Protein AF-A0A0B6YN75-F1 (afdb_monomer_lite)

pLDDT: mean 81.7, std 22.1, range [31.3, 98.56]

Foldseek 3Di:
DDDPQDDFDPVDLQVDALFFTPSDDDVLSVVLLVLVQLLCQLVQHHRHNPPPDNHDDNLVSLVVNLVCLQPCLVSCVVDVSSLSCCVNGVLVSLVVLQDQPPPPPPPDPDDPDDDDRRARDPSSLLSSLSSLLSCLPRPCVSCVPSNLVSLVVLLVQLDPPHDPVSNVSSVVSLVSQVVDPVSLVVLCVSAVPDPPGDNSSVSSVVSVVVSVCVVPVPDPDDPPDPPDDDDDDDDDDDDDDDDDDDDDDDDDDDD

Radius of gyration: 31.61 Å; chains: 1; bounding box: 96×57×93 Å

Organism: NCBI:txid1028688

Secondary structure (DSSP, 8-state):
-----PPP-HHHHHH--SSPPTTS-HHHHHHHHHHHHHHHHHTTPPPSSSTT-----HHHHHHHHHHHHHH-HHHHHH-HHHHHHIIIIIHHHHHHHHSTTS----SPPPPSS--------HHHHHHHHHHHHHHHHHHTTT-HHHHHHHHHHHHHTTSTTS-HHHHHHHHHHHHHHHT-HHHHHHHIIIIITSTTS--HHHHHHHHHHHHHHHHHT--TTS--PPP-PPPPP----------------------

InterPro domains:
  IPR032691 Mon2/Sec7/BIG1-like, HUS domain [PF12783] (28-200)

Structure (mmCIF, N/CA/C/O backbone):
data_AF-A0A0B6YN75-F1
#
_entry.id   AF-A0A0B6YN75-F1
#
loop_
_atom_site.group_PDB
_atom_site.id
_atom_site.type_symbol
_atom_site.label_atom_id
_atom_site.label_alt_id
_atom_site.label_comp_id
_atom_site.label_asym_id
_atom_site.label_entity_id
_atom_site.label_seq_id
_atom_site.pdbx_PDB_ins_code
_atom_site.Cartn_x
_atom_site.Cartn_y
_atom_site.Cartn_z
_atom_site.occupancy
_atom_site.B_iso_or_equiv
_atom_site.auth_seq_id
_atom_site.auth_comp_id
_atom_site.auth_asym_id
_atom_site.auth_atom_id
_atom_site.pdbx_PDB_model_num
ATOM 1 N N . THR A 1 1 ? -30.506 13.004 10.837 1.00 37.31 1 THR A N 1
ATOM 2 C CA . THR A 1 1 ? -30.219 13.679 12.120 1.00 37.31 1 THR A CA 1
ATOM 3 C C . THR A 1 1 ? -28.756 14.072 12.131 1.00 37.31 1 THR A C 1
ATOM 5 O O . THR A 1 1 ? -27.883 13.213 12.215 1.00 37.31 1 THR A O 1
ATOM 8 N N . THR A 1 2 ? -28.481 15.348 11.880 1.00 48.09 2 THR A N 1
ATOM 9 C CA . THR A 1 2 ? -27.136 15.942 11.854 1.00 48.09 2 THR A CA 1
ATOM 10 C C . THR A 1 2 ? -26.794 16.431 13.255 1.00 48.09 2 THR A C 1
ATOM 12 O O . THR A 1 2 ? -26.993 17.597 13.578 1.00 48.09 2 THR A O 1
ATOM 15 N N . GLU A 1 3 ? -26.350 15.508 14.103 1.00 52.16 3 GLU A N 1
ATOM 16 C CA . GLU A 1 3 ? -25.651 15.863 15.339 1.00 52.16 3 GLU A CA 1
ATOM 17 C C . GLU A 1 3 ? -24.279 16.469 14.999 1.00 52.16 3 GLU A C 1
ATOM 19 O O . GLU A 1 3 ? -23.682 16.082 13.984 1.00 52.16 3 GLU A O 1
ATOM 24 N N . PRO A 1 4 ? -23.787 17.431 15.796 1.00 48.59 4 PRO A N 1
ATOM 25 C CA . PRO A 1 4 ? -22.504 18.076 15.552 1.00 48.59 4 PRO A CA 1
ATOM 26 C C . PRO A 1 4 ? -21.374 17.039 15.620 1.00 48.59 4 PRO A C 1
ATOM 28 O O . PRO A 1 4 ? -21.241 16.324 16.608 1.00 48.59 4 PRO A O 1
ATOM 31 N N . LYS A 1 5 ? -20.567 16.937 14.553 1.00 58.50 5 LYS A N 1
ATOM 32 C CA . LYS A 1 5 ? -19.333 16.139 14.568 1.00 58.50 5 LYS A CA 1
ATOM 33 C C . LYS A 1 5 ? -18.369 16.787 15.560 1.00 58.50 5 LYS A C 1
ATOM 35 O O . LYS A 1 5 ? -17.928 17.911 15.316 1.00 58.50 5 LYS A O 1
ATOM 40 N N . GLU A 1 6 ? -18.058 16.098 16.654 1.00 68.81 6 GLU A N 1
ATOM 41 C CA . GLU A 1 6 ? -16.967 16.506 17.539 1.00 68.81 6 GLU A CA 1
ATOM 42 C C . GLU A 1 6 ? -15.655 16.599 16.740 1.00 68.81 6 GLU A C 1
ATOM 44 O O . GLU A 1 6 ? -15.427 15.798 15.824 1.00 68.81 6 GLU A O 1
ATOM 49 N N . PRO A 1 7 ? -14.800 17.595 17.031 1.00 73.44 7 PRO A N 1
ATOM 50 C CA . PRO A 1 7 ? -13.518 17.730 16.359 1.00 73.44 7 PRO A CA 1
ATOM 51 C C . PRO A 1 7 ? -12.613 16.534 16.681 1.00 73.44 7 PRO A C 1
ATOM 53 O O . PRO A 1 7 ? -12.533 16.087 17.821 1.00 73.44 7 PRO A O 1
ATOM 56 N N . VAL A 1 8 ? -11.900 16.040 15.669 1.00 79.69 8 VAL A N 1
ATOM 57 C CA . VAL A 1 8 ? -10.988 14.897 15.806 1.00 79.69 8 VAL A CA 1
ATOM 58 C C . VAL A 1 8 ? -9.822 15.251 16.729 1.00 79.69 8 VAL A C 1
ATOM 60 O O . VAL A 1 8 ? -9.046 16.163 16.430 1.00 79.69 8 VAL A O 1
ATOM 63 N N . ASN A 1 9 ? -9.649 14.491 17.809 1.00 84.19 9 ASN A N 1
ATOM 64 C CA . ASN A 1 9 ? -8.511 14.634 18.711 1.00 84.19 9 ASN A CA 1
ATOM 65 C C . ASN A 1 9 ? -7.307 13.810 18.223 1.00 84.19 9 ASN A C 1
ATOM 67 O O . ASN A 1 9 ? -7.227 12.603 18.428 1.00 84.19 9 ASN A O 1
ATOM 71 N N . ILE A 1 10 ? -6.337 14.469 17.588 1.00 83.12 10 ILE A N 1
ATOM 72 C CA . ILE A 1 10 ? -5.159 13.809 16.999 1.00 83.12 10 ILE A CA 1
ATOM 73 C C . ILE A 1 10 ? -4.265 13.144 18.063 1.00 83.12 10 ILE A C 1
ATOM 75 O O . ILE A 1 10 ? -3.642 12.118 17.783 1.00 83.12 10 ILE A O 1
ATOM 79 N N . GLU A 1 11 ? -4.181 13.701 19.274 1.00 78.69 11 GLU A N 1
ATOM 80 C CA . GLU A 1 11 ? -3.348 13.136 20.346 1.00 78.69 11 GLU A CA 1
ATOM 81 C C . GLU A 1 11 ? -3.905 11.799 20.844 1.00 78.69 11 GLU A C 1
ATOM 83 O O . GLU A 1 11 ? -3.145 10.851 21.055 1.00 78.69 11 GLU A O 1
ATOM 88 N N . GLU A 1 12 ? -5.232 11.694 20.930 1.00 81.81 12 GLU A N 1
ATOM 89 C CA . GLU A 1 12 ? -5.932 10.454 21.271 1.00 81.81 12 GLU A CA 1
ATOM 90 C C . GLU A 1 12 ? -5.653 9.345 20.241 1.00 81.81 12 GLU A C 1
ATOM 92 O O . GLU A 1 12 ? -5.325 8.211 20.604 1.00 81.81 12 GLU A O 1
ATOM 97 N N . LEU A 1 13 ? -5.687 9.676 18.943 1.00 84.31 13 LEU A N 1
ATOM 98 C CA . LEU A 1 13 ? -5.451 8.703 17.868 1.00 84.31 13 LEU A CA 1
ATOM 99 C C . LEU A 1 13 ? -4.007 8.161 17.847 1.00 84.31 13 LEU A C 1
ATOM 101 O O . LEU A 1 13 ? -3.775 7.002 17.467 1.00 84.31 13 LEU A O 1
ATOM 105 N N . LYS A 1 14 ? -3.025 8.978 18.258 1.00 80.62 14 LYS A N 1
ATOM 106 C CA . LYS A 1 14 ? -1.600 8.597 18.277 1.00 80.62 14 LYS A CA 1
ATOM 107 C C . LYS A 1 14 ? -1.301 7.492 19.282 1.00 80.62 14 LYS A C 1
ATOM 109 O O . LYS A 1 14 ? -0.606 6.539 18.936 1.00 80.62 14 LYS A O 1
ATOM 114 N N . ALA A 1 15 ? -1.826 7.594 20.502 1.00 78.69 15 ALA A N 1
ATOM 115 C CA . ALA A 1 15 ? -1.544 6.622 21.559 1.00 78.69 15 ALA A CA 1
ATOM 116 C C . ALA A 1 15 ? -2.149 5.240 21.253 1.00 78.69 15 ALA A C 1
ATOM 118 O O . ALA A 1 15 ? -1.540 4.208 21.538 1.00 78.69 15 ALA A O 1
ATOM 119 N N . GLY A 1 16 ? -3.311 5.214 20.591 1.00 82.12 16 GLY A N 1
ATOM 120 C CA . GLY A 1 16 ? -4.136 4.012 20.490 1.00 82.12 16 GLY A CA 1
ATOM 121 C C . GLY A 1 16 ? -4.819 3.704 21.821 1.00 82.12 16 GLY A C 1
ATOM 122 O O . GLY A 1 16 ? -4.284 3.970 22.895 1.00 82.12 16 GLY A O 1
ATOM 123 N N . SER A 1 17 ? -6.032 3.166 21.753 1.00 87.88 17 SER A N 1
ATOM 124 C CA . SER A 1 17 ? -6.837 2.884 22.943 1.00 87.88 17 SER A CA 1
ATOM 125 C C . SER A 1 17 ? -7.702 1.641 22.749 1.00 87.88 17 SER A C 1
ATOM 127 O O . SER A 1 17 ? -7.913 1.181 21.625 1.00 87.88 17 SER A O 1
ATOM 129 N N . LYS A 1 18 ? -8.209 1.108 23.869 1.00 90.25 18 LYS A N 1
ATOM 130 C CA . LYS A 1 18 ? -9.296 0.115 23.895 1.00 90.25 18 LYS A CA 1
ATOM 131 C C . LYS A 1 18 ? -10.670 0.744 23.650 1.00 90.25 18 LYS A C 1
ATOM 133 O O . LYS A 1 18 ? -11.628 0.021 23.395 1.00 90.25 18 LYS A O 1
ATOM 138 N N . THR A 1 19 ? -10.773 2.063 23.789 1.00 89.88 19 THR A N 1
ATOM 139 C CA . THR A 1 19 ? -11.995 2.838 23.569 1.00 89.88 19 THR A CA 1
ATOM 140 C C . THR A 1 19 ? -11.932 3.528 22.2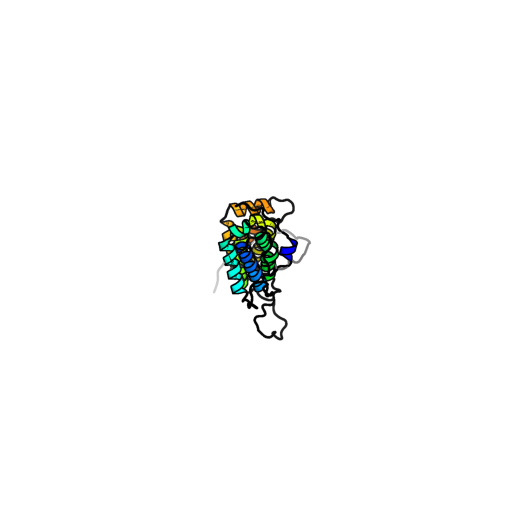12 1.00 89.88 19 THR A C 1
ATOM 142 O O . THR A 1 19 ? -10.853 3.978 21.818 1.00 89.88 19 THR A O 1
ATOM 145 N N . PRO A 1 20 ? -13.056 3.613 21.484 1.00 90.12 20 PRO A N 1
ATOM 146 C CA . PRO A 1 20 ? -13.069 4.318 20.217 1.00 90.12 20 PRO A CA 1
ATOM 147 C C . PRO A 1 20 ? -12.957 5.834 20.458 1.00 90.12 20 PRO A C 1
ATOM 149 O O . PRO A 1 20 ? -13.406 6.304 21.507 1.00 90.12 20 PRO A O 1
ATOM 152 N N . PRO A 1 21 ? -12.411 6.594 19.491 1.00 88.81 21 PRO A N 1
ATOM 153 C CA . PRO A 1 21 ? -12.432 8.055 19.517 1.00 88.81 21 PRO A CA 1
ATOM 154 C C . PRO A 1 21 ? -13.850 8.589 19.727 1.00 88.81 21 PRO A C 1
ATOM 156 O O . PRO A 1 21 ? -14.783 8.105 19.079 1.00 88.81 21 PRO A O 1
ATOM 159 N N . THR A 1 22 ? -14.021 9.602 20.580 1.00 86.94 22 THR A N 1
ATOM 160 C CA . THR A 1 22 ? -15.359 10.149 20.899 1.00 86.94 22 THR A CA 1
ATOM 161 C C . THR A 1 22 ? -16.050 10.773 19.686 1.00 86.94 22 THR A C 1
ATOM 163 O O . THR A 1 22 ? -17.277 10.768 19.593 1.00 86.94 22 THR A O 1
ATOM 166 N N . SER A 1 23 ? -15.265 11.217 18.699 1.00 88.56 23 SER A N 1
ATOM 167 C CA . SER A 1 23 ? -15.748 11.741 17.419 1.00 88.56 23 SER A CA 1
ATOM 168 C C . SER A 1 23 ? -16.426 10.690 16.529 1.00 88.56 23 SER A C 1
ATOM 170 O O . SER A 1 23 ? -17.145 11.046 15.587 1.00 88.56 23 SER A O 1
ATOM 172 N N . LEU A 1 24 ? -16.244 9.396 16.820 1.00 90.06 24 LEU A N 1
ATOM 173 C CA . LEU A 1 24 ? -16.854 8.296 16.081 1.00 90.06 24 LEU A CA 1
ATOM 174 C C . LEU A 1 24 ? -18.124 7.779 16.764 1.00 90.06 24 LEU A C 1
ATOM 176 O O . LEU A 1 24 ? -18.187 7.536 17.964 1.00 90.06 24 LEU A O 1
ATOM 180 N N . ARG A 1 25 ? -19.145 7.508 15.945 1.00 88.88 25 ARG A N 1
ATOM 181 C CA . ARG A 1 25 ? -20.341 6.769 16.376 1.00 88.88 25 ARG A CA 1
ATOM 182 C C . ARG A 1 25 ? -20.005 5.303 16.613 1.00 88.88 25 ARG A C 1
ATOM 184 O O . ARG A 1 25 ? -19.080 4.789 15.996 1.00 88.88 25 ARG A O 1
ATOM 191 N N . SER A 1 26 ? -20.838 4.606 17.381 1.00 89.50 26 SER A N 1
ATOM 192 C CA . SER A 1 26 ? -20.638 3.219 17.829 1.00 89.50 26 SER A CA 1
ATOM 193 C C . SER A 1 26 ? -20.101 2.283 16.738 1.00 89.50 26 SER A C 1
ATOM 195 O O . SER A 1 26 ? -18.993 1.779 16.861 1.00 89.50 26 SER A O 1
ATOM 197 N N . CYS A 1 27 ? -20.813 2.138 15.612 1.00 92.25 27 CYS A N 1
ATOM 198 C CA . CYS A 1 27 ? -20.394 1.223 14.541 1.00 92.25 27 CYS A CA 1
ATOM 199 C C . CYS A 1 27 ? -19.076 1.636 13.863 1.00 92.25 27 CYS A C 1
ATOM 201 O O . CYS A 1 27 ? -18.289 0.783 13.462 1.00 92.25 27 CYS A O 1
ATOM 203 N N . ALA A 1 28 ? -18.830 2.941 13.716 1.00 91.94 28 ALA A N 1
ATOM 204 C CA . ALA A 1 28 ? -17.577 3.441 13.151 1.00 91.94 28 ALA A CA 1
ATOM 205 C C . ALA A 1 28 ? -16.420 3.294 14.152 1.00 91.94 28 ALA A C 1
ATOM 207 O O . ALA A 1 28 ? -15.293 3.015 13.750 1.00 91.94 28 ALA A O 1
ATOM 208 N N . GLY A 1 29 ? -16.713 3.424 15.447 1.00 94.06 29 GLY A N 1
ATOM 209 C CA . GLY A 1 29 ? -15.792 3.153 16.542 1.00 94.06 29 GLY A CA 1
ATOM 210 C C . GLY A 1 29 ? -15.351 1.692 16.568 1.00 94.06 29 GLY A C 1
ATOM 211 O O . GLY A 1 29 ? -14.153 1.427 16.623 1.00 94.06 29 GLY A O 1
ATOM 212 N N . ASP A 1 30 ? -16.287 0.751 16.428 1.00 94.81 30 ASP A N 1
ATOM 213 C CA . ASP A 1 30 ? -15.973 -0.682 16.348 1.00 94.81 30 ASP A CA 1
ATOM 214 C C . ASP A 1 30 ? -15.085 -0.994 15.133 1.00 94.81 30 ASP A C 1
ATOM 216 O O . ASP A 1 30 ? -14.078 -1.695 15.250 1.00 94.81 30 ASP A O 1
ATOM 220 N N . ALA A 1 31 ? -15.409 -0.424 13.965 1.00 95.50 31 ALA A N 1
ATOM 221 C CA . ALA A 1 31 ? -14.602 -0.581 12.756 1.00 95.50 31 ALA A CA 1
ATOM 222 C C . ALA A 1 31 ? -13.183 -0.006 12.923 1.00 95.50 31 ALA A C 1
ATOM 224 O O . ALA A 1 31 ? -12.207 -0.631 12.496 1.00 95.50 31 ALA A O 1
ATOM 225 N N . TYR A 1 32 ? -13.059 1.157 13.572 1.00 96.25 32 TYR A N 1
ATOM 226 C CA . TYR A 1 32 ? -11.774 1.780 13.886 1.00 96.25 32 TYR A CA 1
ATOM 227 C C . TYR A 1 32 ? -10.935 0.889 14.810 1.00 96.25 32 TYR A C 1
ATOM 229 O O . TYR A 1 32 ? -9.777 0.611 14.502 1.00 96.25 32 TYR A O 1
ATOM 237 N N . LEU A 1 33 ? -11.514 0.398 15.908 1.00 96.38 33 LEU A N 1
ATOM 238 C CA . LEU A 1 33 ? -10.812 -0.452 16.874 1.00 96.38 33 LEU A CA 1
ATOM 239 C C . LEU A 1 33 ? -10.374 -1.784 16.263 1.00 96.38 33 LEU A C 1
ATOM 241 O O . LEU A 1 33 ? -9.235 -2.209 16.466 1.00 96.38 33 LEU A O 1
ATOM 245 N N . LEU A 1 34 ? -11.238 -2.406 15.456 1.00 96.62 34 LEU A N 1
ATOM 246 C CA . LEU A 1 34 ? -10.894 -3.622 14.727 1.00 96.62 34 LEU A CA 1
ATOM 247 C C . LEU A 1 34 ? -9.699 -3.389 13.796 1.00 96.62 34 LEU A C 1
ATOM 249 O O . LEU A 1 34 ? -8.730 -4.147 13.829 1.00 96.62 34 LEU A O 1
ATOM 253 N N . PHE A 1 35 ? -9.748 -2.345 12.966 1.00 97.62 35 PHE A N 1
ATOM 254 C CA . PHE A 1 35 ? -8.681 -2.083 12.001 1.00 97.62 35 PHE A CA 1
ATOM 255 C C . PHE A 1 35 ? -7.369 -1.650 12.679 1.00 97.62 35 PHE A C 1
ATOM 257 O O . PHE A 1 35 ? -6.289 -2.058 12.238 1.00 97.62 35 PHE A O 1
ATOM 264 N N . GLN A 1 36 ? -7.453 -0.911 13.791 1.00 96.56 36 GLN A N 1
ATOM 265 C CA . GLN A 1 36 ? -6.307 -0.584 14.643 1.00 96.56 36 GLN A CA 1
ATOM 266 C C . GLN A 1 36 ? -5.598 -1.857 15.104 1.00 96.56 36 GLN A C 1
ATOM 268 O O . GLN A 1 36 ? -4.386 -1.990 14.928 1.00 96.56 36 GLN A O 1
ATOM 273 N N . ASP A 1 37 ? -6.346 -2.807 15.655 1.00 96.62 37 ASP A N 1
ATOM 274 C CA . ASP A 1 37 ? -5.776 -4.036 16.194 1.00 96.62 37 ASP A CA 1
ATOM 275 C C . ASP A 1 37 ? -5.255 -4.977 15.108 1.00 96.62 37 ASP A C 1
ATOM 277 O O . ASP A 1 37 ? -4.239 -5.638 15.319 1.00 96.62 37 ASP A O 1
ATOM 281 N N . LEU A 1 38 ? -5.866 -4.992 13.917 1.00 97.19 38 LEU A N 1
ATOM 282 C CA . LEU A 1 38 ? -5.285 -5.685 12.763 1.00 97.19 38 LEU A CA 1
ATOM 283 C C . LEU A 1 38 ? -3.893 -5.132 12.426 1.00 97.19 38 LEU A C 1
ATOM 285 O O . LEU A 1 38 ? -2.966 -5.912 12.191 1.00 97.19 38 LEU A O 1
ATOM 289 N N . CYS A 1 39 ? -3.719 -3.807 12.456 1.00 96.38 39 CYS A N 1
ATOM 290 C CA . CYS A 1 39 ? -2.412 -3.185 12.243 1.00 96.38 39 CYS A CA 1
ATOM 291 C C . CYS A 1 39 ? -1.412 -3.559 13.351 1.00 96.38 39 CYS A C 1
ATOM 293 O O . CYS A 1 39 ? -0.267 -3.891 13.034 1.00 96.38 39 CYS A O 1
ATOM 295 N N . GLN A 1 40 ? -1.840 -3.563 14.621 1.00 94.88 40 GLN A N 1
ATOM 296 C CA . GLN A 1 40 ? -0.999 -3.969 15.759 1.00 94.88 40 GLN A CA 1
ATOM 297 C C . GLN A 1 40 ? -0.520 -5.413 15.607 1.00 94.88 40 GLN A C 1
ATOM 299 O O . GLN A 1 40 ? 0.680 -5.684 15.612 1.00 94.88 40 GLN A O 1
ATOM 304 N N . LEU A 1 41 ? -1.449 -6.331 15.360 1.00 94.94 41 LEU A N 1
ATOM 305 C CA . LEU A 1 41 ? -1.160 -7.754 15.228 1.00 94.94 41 LEU A CA 1
ATOM 306 C C . LEU A 1 41 ? -0.225 -8.052 14.044 1.00 94.94 41 LEU A C 1
ATOM 308 O O . LEU A 1 41 ? 0.696 -8.859 14.170 1.00 94.94 41 LEU A O 1
ATOM 312 N N . VAL A 1 42 ? -0.390 -7.374 12.900 1.00 94.88 42 VAL A N 1
ATOM 313 C CA . VAL A 1 42 ? 0.547 -7.486 11.760 1.00 94.88 42 VAL A CA 1
ATOM 314 C C . VAL A 1 42 ? 1.949 -6.982 12.131 1.00 94.88 42 VAL A C 1
ATOM 316 O O . VAL A 1 42 ? 2.960 -7.549 11.679 1.00 94.88 42 VAL A O 1
ATOM 319 N N . ASN A 1 43 ? 2.016 -5.947 12.973 1.00 92.25 43 ASN A N 1
ATOM 320 C CA . ASN A 1 43 ? 3.261 -5.412 13.515 1.00 92.25 43 ASN A CA 1
ATOM 321 C C . ASN A 1 43 ? 3.871 -6.274 14.639 1.00 92.25 43 ASN A C 1
ATOM 323 O O . ASN A 1 43 ? 4.983 -5.981 15.074 1.00 92.25 43 ASN A O 1
ATOM 327 N N . ALA A 1 44 ? 3.198 -7.361 15.037 1.00 91.38 44 ALA A N 1
ATOM 328 C CA . ALA A 1 44 ? 3.519 -8.186 16.205 1.00 91.38 44 ALA A CA 1
ATOM 329 C C . ALA A 1 44 ? 3.444 -7.425 17.545 1.00 91.38 44 ALA A C 1
ATOM 331 O O . ALA A 1 44 ? 4.130 -7.784 18.501 1.00 91.38 44 ALA A O 1
ATOM 332 N N . ASP A 1 45 ? 2.599 -6.396 17.603 1.00 91.9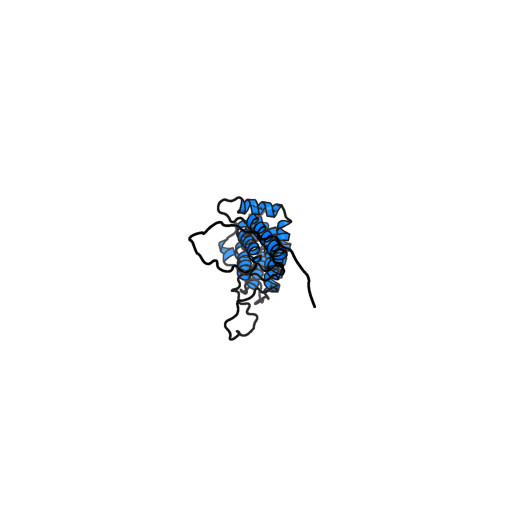4 45 ASP A N 1
ATOM 333 C CA . ASP A 1 45 ? 2.221 -5.701 18.829 1.00 91.94 45 ASP A CA 1
ATOM 334 C C . ASP A 1 45 ? 0.901 -6.264 19.371 1.00 91.94 45 ASP A C 1
ATOM 336 O O . ASP A 1 45 ? 0.099 -6.846 18.634 1.00 91.94 45 ASP A O 1
ATOM 340 N N . GLN A 1 46 ? 0.658 -6.065 20.667 1.00 93.00 46 GLN A N 1
ATOM 341 C CA . GLN A 1 46 ? -0.573 -6.537 21.293 1.00 93.00 46 GLN A CA 1
ATOM 342 C C . GLN A 1 46 ? -1.790 -5.707 20.853 1.00 93.00 46 GLN A C 1
ATOM 344 O O . GLN A 1 46 ? -1.699 -4.473 20.800 1.00 93.00 46 GLN A O 1
ATOM 349 N N . PRO A 1 47 ? -2.936 -6.356 20.575 1.00 95.25 47 PRO A N 1
ATOM 350 C CA . PRO A 1 47 ? -4.177 -5.657 20.289 1.00 95.25 47 PRO A CA 1
ATOM 351 C C . PRO A 1 47 ? -4.732 -5.007 21.560 1.00 95.25 47 PRO A C 1
ATOM 353 O O . PRO A 1 47 ? -4.556 -5.498 22.680 1.00 95.25 47 PRO A O 1
ATOM 356 N N . PHE A 1 48 ? -5.434 -3.895 21.389 1.00 93.25 48 PHE A N 1
ATOM 357 C CA . PHE A 1 48 ? -6.070 -3.187 22.491 1.00 93.25 48 PHE A CA 1
ATOM 358 C C . PHE A 1 48 ? -7.463 -3.763 22.789 1.00 93.25 48 PHE A C 1
ATOM 360 O O . PHE A 1 48 ? -7.795 -4.035 23.947 1.00 93.25 48 PHE A O 1
ATOM 367 N N . TRP A 1 49 ? -8.269 -3.969 21.754 1.00 95.38 49 TRP A N 1
ATOM 368 C CA . TRP A 1 49 ? -9.695 -4.277 21.815 1.00 95.38 49 TRP A CA 1
ATOM 369 C C . TRP A 1 49 ? -10.014 -5.768 21.599 1.00 95.38 49 TRP A C 1
ATOM 371 O O . TRP A 1 49 ? -10.840 -6.326 22.329 1.00 95.38 49 TRP A O 1
ATOM 381 N N . LEU A 1 50 ? -9.326 -6.447 20.673 1.00 94.25 50 LEU A N 1
ATOM 382 C CA . LEU A 1 50 ? -9.499 -7.877 20.378 1.00 94.25 50 LEU A CA 1
ATOM 383 C C . LEU A 1 50 ? -9.014 -8.759 21.539 1.00 94.25 50 LEU A C 1
ATOM 385 O O . LEU A 1 50 ? -7.874 -9.221 21.593 1.00 94.25 50 LEU A O 1
ATOM 389 N N . THR A 1 51 ? -9.913 -9.012 22.484 1.00 92.44 51 THR A N 1
ATOM 390 C CA . THR A 1 51 ? -9.618 -9.773 23.701 1.00 92.44 51 THR A CA 1
ATOM 391 C C . THR A 1 51 ? -9.362 -11.250 23.382 1.00 92.44 51 THR A C 1
ATOM 393 O O . THR A 1 51 ? -10.124 -11.878 22.655 1.00 92.44 51 THR A O 1
ATOM 396 N N . GLY A 1 52 ? -8.291 -11.816 23.946 1.00 89.56 52 GLY A N 1
ATOM 397 C CA . GLY A 1 52 ? -7.912 -13.224 23.761 1.00 89.56 52 GLY A CA 1
ATOM 398 C C . GLY A 1 52 ? -7.047 -13.499 22.526 1.00 89.56 52 GLY A C 1
ATOM 399 O O . GLY A 1 52 ? -6.466 -14.576 22.429 1.00 89.56 52 GLY A O 1
ATOM 400 N N . MET A 1 53 ? -6.900 -12.525 21.625 1.00 89.81 53 MET A N 1
ATOM 401 C CA . MET A 1 53 ? -5.948 -12.600 20.518 1.00 89.81 53 MET A CA 1
ATOM 402 C C . MET A 1 53 ? -4.578 -12.122 20.993 1.00 89.81 53 MET A C 1
ATOM 404 O O . MET A 1 53 ? -4.442 -10.996 21.460 1.00 89.81 53 MET A O 1
ATOM 408 N N . THR A 1 54 ? -3.561 -12.972 20.867 1.00 85.06 54 THR A N 1
ATOM 409 C CA . THR A 1 54 ? -2.184 -12.636 21.270 1.00 85.06 54 THR A CA 1
ATOM 410 C C . THR A 1 54 ? -1.232 -12.546 20.090 1.00 85.06 54 THR A C 1
ATOM 412 O O . THR A 1 54 ? -0.258 -11.806 20.141 1.00 85.06 54 THR A O 1
ATOM 415 N N . GLU A 1 55 ? -1.489 -13.306 19.026 1.00 88.19 55 GLU A N 1
ATOM 416 C CA . GLU A 1 55 ? -0.628 -13.355 17.850 1.00 88.19 55 GLU A CA 1
ATOM 417 C C . GLU A 1 55 ? -1.456 -13.594 16.587 1.00 88.19 55 GLU A C 1
ATOM 419 O O . GLU A 1 55 ? -2.516 -14.223 16.613 1.00 88.19 55 GLU A O 1
ATOM 424 N N . MET A 1 56 ? -0.946 -13.111 15.456 1.00 91.94 56 MET A N 1
ATOM 425 C CA . MET A 1 56 ? -1.503 -13.385 14.137 1.00 91.94 56 MET A CA 1
ATOM 426 C C . MET A 1 56 ? -0.371 -13.621 13.144 1.00 91.94 56 MET A C 1
ATOM 428 O O . MET A 1 56 ? 0.627 -12.897 13.119 1.00 91.94 56 MET A O 1
ATOM 432 N N . THR A 1 57 ? -0.527 -14.615 12.269 1.00 91.56 57 THR A N 1
ATOM 433 C CA . THR A 1 57 ? 0.437 -14.817 11.187 1.00 91.56 57 THR A CA 1
ATOM 434 C C . THR A 1 57 ? 0.421 -13.606 10.260 1.00 91.56 57 THR A C 1
ATOM 436 O O . THR A 1 57 ? -0.619 -13.241 9.713 1.00 91.56 57 THR A O 1
ATOM 439 N N . ARG A 1 58 ? 1.591 -13.002 10.031 1.00 92.12 58 ARG A N 1
ATOM 440 C CA . ARG A 1 58 ? 1.710 -11.769 9.239 1.00 92.12 58 ARG A CA 1
ATOM 441 C C . ARG A 1 58 ? 1.106 -11.879 7.838 1.00 92.12 58 ARG A C 1
ATOM 443 O O . ARG A 1 58 ? 0.507 -10.927 7.362 1.00 92.12 58 ARG A O 1
ATOM 450 N N . THR A 1 59 ? 1.238 -13.030 7.180 1.00 92.88 59 THR A N 1
ATOM 451 C CA . THR A 1 59 ? 0.629 -13.271 5.862 1.00 92.88 59 THR A CA 1
ATOM 452 C C . THR A 1 59 ? -0.891 -13.149 5.905 1.00 92.88 59 THR A C 1
ATOM 454 O O . THR A 1 59 ? -1.457 -12.474 5.055 1.00 92.88 59 THR A O 1
ATOM 457 N N . PHE A 1 60 ? -1.539 -13.749 6.904 1.00 96.06 60 PHE A N 1
ATOM 458 C CA . PHE A 1 60 ? -2.985 -13.658 7.082 1.00 96.06 60 PHE A CA 1
ATOM 459 C C . PHE A 1 60 ? -3.415 -12.232 7.433 1.00 96.06 60 PHE A C 1
ATOM 461 O O . PHE A 1 60 ? -4.303 -11.684 6.789 1.00 96.06 60 PHE A O 1
ATOM 468 N N . GLY A 1 61 ? -2.724 -11.591 8.378 1.00 97.00 61 GLY A N 1
ATOM 469 C CA . GLY A 1 61 ? -3.038 -10.216 8.756 1.00 97.00 61 GLY A CA 1
ATOM 470 C C . GLY A 1 61 ? -2.901 -9.218 7.603 1.00 97.00 61 GLY A C 1
ATOM 471 O O . GLY A 1 61 ? -3.743 -8.339 7.460 1.00 97.00 61 GLY A O 1
ATOM 472 N N . LEU A 1 62 ? -1.901 -9.383 6.730 1.00 97.81 62 LEU A N 1
ATOM 473 C CA . LEU A 1 62 ? -1.762 -8.552 5.532 1.00 97.81 62 LEU A CA 1
ATOM 474 C C . LEU A 1 62 ? -2.897 -8.778 4.518 1.00 97.81 62 LEU A C 1
ATOM 476 O O . LEU A 1 62 ? -3.349 -7.805 3.925 1.00 97.81 62 LEU A O 1
ATOM 480 N N . GLU A 1 63 ? -3.392 -10.010 4.341 1.00 97.75 63 GLU A N 1
ATOM 481 C CA . GLU A 1 63 ? -4.581 -10.262 3.496 1.00 97.75 63 GLU A CA 1
ATOM 482 C C . GLU A 1 63 ? -5.827 -9.589 4.082 1.00 97.75 63 GLU A C 1
ATOM 484 O O . GLU A 1 63 ? -6.612 -9.003 3.341 1.00 97.75 63 GLU A O 1
ATOM 489 N N . LEU A 1 64 ? -6.003 -9.623 5.410 1.00 98.00 64 LEU A N 1
ATOM 490 C CA . LEU A 1 64 ? -7.120 -8.938 6.064 1.00 98.00 64 LEU A CA 1
ATOM 491 C C . LEU A 1 64 ? -7.033 -7.420 5.882 1.00 98.00 64 LEU A C 1
ATOM 493 O O . LEU A 1 64 ? -8.025 -6.792 5.514 1.00 98.00 64 LEU A O 1
ATOM 497 N N . VAL A 1 65 ? -5.848 -6.837 6.091 1.00 98.38 65 VAL A N 1
ATOM 498 C CA . VAL A 1 65 ? -5.614 -5.403 5.874 1.00 98.38 65 VAL A CA 1
ATOM 499 C C . VAL A 1 65 ? -5.912 -5.029 4.422 1.00 98.38 65 VAL A C 1
ATOM 501 O O . VAL A 1 65 ? -6.665 -4.089 4.181 1.00 98.38 65 VAL A O 1
ATOM 504 N N . GLU A 1 66 ? -5.392 -5.784 3.453 1.00 98.12 66 GLU A N 1
ATOM 505 C CA . GLU A 1 66 ? -5.687 -5.564 2.034 1.00 98.12 66 GLU A CA 1
ATOM 506 C C . GLU A 1 66 ? -7.192 -5.648 1.740 1.00 98.12 66 GLU A C 1
ATOM 508 O O . GLU A 1 66 ? -7.741 -4.769 1.072 1.00 98.12 66 GLU A O 1
ATOM 513 N N . SER A 1 67 ? -7.868 -6.679 2.254 1.00 98.25 67 SER A N 1
ATOM 514 C CA . SER A 1 67 ? -9.298 -6.905 2.032 1.00 98.25 67 SER A CA 1
ATOM 515 C C . SER A 1 67 ? -10.142 -5.747 2.560 1.00 98.25 67 SER A C 1
ATOM 517 O O . SER A 1 67 ? -11.059 -5.295 1.869 1.00 98.25 67 SER A O 1
ATOM 519 N N . VAL A 1 68 ? -9.834 -5.247 3.761 1.00 98.25 68 VAL A N 1
ATOM 520 C CA . VAL A 1 68 ? -10.548 -4.118 4.374 1.00 98.25 68 VAL A CA 1
ATOM 521 C C . VAL A 1 68 ? -10.323 -2.835 3.571 1.00 98.25 68 VAL A C 1
ATOM 523 O O . VAL A 1 68 ? -11.292 -2.168 3.209 1.00 98.25 68 VAL A O 1
ATOM 526 N N . LEU A 1 69 ? -9.069 -2.523 3.226 1.00 98.19 69 LEU A N 1
ATOM 527 C CA . LEU A 1 69 ? -8.722 -1.324 2.450 1.00 98.19 69 LEU A CA 1
ATOM 528 C C . LEU A 1 69 ? -9.322 -1.337 1.039 1.00 98.19 69 LEU A C 1
ATOM 530 O O . LEU A 1 69 ? -9.689 -0.297 0.496 1.00 98.19 69 LEU A O 1
ATOM 534 N N . THR A 1 70 ? -9.432 -2.516 0.432 1.00 97.69 70 THR A N 1
ATOM 535 C CA . THR A 1 70 ? -10.012 -2.657 -0.908 1.00 97.69 70 THR A CA 1
ATOM 536 C C . THR A 1 70 ? -11.529 -2.508 -0.876 1.00 97.69 70 THR A C 1
ATOM 538 O O . THR A 1 70 ? -12.095 -1.842 -1.739 1.00 97.69 70 THR A O 1
ATOM 541 N N . SER A 1 71 ? -12.187 -3.120 0.111 1.00 97.88 71 SER A N 1
ATOM 542 C CA . SER A 1 71 ? -13.652 -3.232 0.137 1.00 97.88 71 SER A CA 1
ATOM 543 C C . SER A 1 71 ? -14.348 -1.991 0.697 1.00 97.88 71 SER A C 1
ATOM 545 O O . SER A 1 71 ? -15.493 -1.732 0.341 1.00 97.88 71 SER A O 1
ATOM 547 N N . TYR A 1 72 ? -13.676 -1.224 1.562 1.00 96.44 72 TYR A N 1
ATOM 548 C CA . TYR A 1 72 ? -14.294 -0.133 2.328 1.00 96.44 72 TYR A CA 1
ATOM 549 C C . TYR A 1 72 ? -13.601 1.221 2.123 1.00 96.44 72 TYR A C 1
ATOM 551 O O . TYR A 1 72 ? -13.556 2.054 3.029 1.00 96.44 72 TYR A O 1
ATOM 559 N N . SER A 1 73 ? -13.050 1.469 0.933 1.00 96.06 73 SER A N 1
ATOM 560 C CA . SER A 1 73 ? -12.284 2.687 0.637 1.00 96.06 73 SER A CA 1
ATOM 561 C C . SER A 1 73 ? -13.045 3.986 0.900 1.00 96.06 73 SER A C 1
ATOM 563 O O . SER A 1 73 ? -12.499 4.902 1.517 1.00 96.06 73 SER A O 1
ATOM 565 N N . GLU A 1 74 ? -14.324 4.041 0.532 1.00 94.31 74 GLU A N 1
ATOM 566 C CA . GLU A 1 74 ? -15.186 5.199 0.783 1.00 94.31 74 GLU A CA 1
ATOM 567 C C . GLU A 1 74 ? -15.324 5.511 2.277 1.00 94.31 74 GLU A C 1
ATOM 569 O O . GLU A 1 74 ? -15.241 6.673 2.670 1.00 94.31 74 GLU A O 1
ATOM 574 N N . THR A 1 75 ? -15.460 4.489 3.128 1.00 93.81 75 THR A N 1
ATOM 575 C CA . THR A 1 75 ? -15.558 4.660 4.586 1.00 93.81 75 THR A CA 1
ATOM 576 C C . THR A 1 75 ? -14.298 5.315 5.145 1.00 93.81 75 THR A C 1
ATOM 578 O O . THR A 1 75 ? -14.376 6.270 5.914 1.00 93.81 75 THR A O 1
ATOM 581 N N . PHE A 1 76 ? -13.125 4.863 4.708 1.00 95.38 76 PHE A N 1
ATOM 582 C CA . PHE A 1 76 ? -11.844 5.438 5.124 1.00 95.38 76 PHE A CA 1
ATOM 583 C C . PHE A 1 76 ? -11.651 6.887 4.649 1.00 95.38 76 PHE A C 1
ATOM 585 O O . PHE A 1 76 ? -10.981 7.661 5.328 1.00 95.38 76 PHE A O 1
ATOM 592 N N . ILE A 1 77 ? -12.234 7.265 3.507 1.00 92.88 77 ILE A N 1
ATOM 593 C CA . ILE A 1 77 ? -12.185 8.643 2.994 1.00 92.88 77 ILE A CA 1
ATOM 594 C C . ILE A 1 77 ? -13.160 9.557 3.748 1.00 92.88 77 ILE A C 1
ATOM 596 O O . ILE A 1 77 ? -12.852 10.721 3.997 1.00 92.88 77 ILE A O 1
ATOM 600 N N . GLN A 1 78 ? -14.330 9.042 4.128 1.00 92.19 78 GLN A N 1
ATOM 601 C CA . GLN A 1 78 ? -15.361 9.809 4.836 1.00 92.19 78 GLN A CA 1
ATOM 602 C C . GLN A 1 78 ? -15.022 10.071 6.312 1.00 92.19 78 GLN A C 1
ATOM 604 O O . GLN A 1 78 ? -15.483 11.071 6.878 1.00 92.19 78 GLN A O 1
ATOM 609 N N . HIS A 1 79 ? -14.242 9.182 6.934 1.00 93.00 79 HIS A N 1
ATOM 610 C CA . HIS A 1 79 ? -13.861 9.256 8.343 1.00 93.00 79 HIS A CA 1
ATOM 611 C C . HIS A 1 79 ? -12.398 9.703 8.507 1.00 93.00 79 HIS A C 1
ATOM 613 O O . HIS A 1 79 ? -11.483 8.921 8.232 1.00 93.00 79 HIS A O 1
ATOM 619 N N . PRO A 1 80 ? -12.141 10.940 8.974 1.00 93.25 80 PRO A N 1
ATOM 620 C CA . PRO A 1 80 ? -10.781 11.463 9.133 1.00 93.25 80 PRO A CA 1
ATOM 621 C C . PRO A 1 80 ? -9.914 10.641 10.098 1.00 93.25 80 PRO A C 1
ATOM 623 O O . PRO A 1 80 ? -8.701 10.578 9.913 1.00 93.25 80 PRO A O 1
ATOM 626 N N . GLU A 1 81 ? -10.511 9.974 11.085 1.00 94.69 81 GLU A N 1
ATOM 627 C CA . GLU A 1 81 ? -9.830 9.088 12.034 1.00 94.69 81 GLU A CA 1
ATOM 628 C C . GLU A 1 81 ? -9.219 7.870 11.326 1.00 94.69 81 GLU A C 1
ATOM 630 O O . GLU A 1 81 ? -8.074 7.491 11.582 1.00 94.69 81 GLU A O 1
ATOM 635 N N . LEU A 1 82 ? -9.955 7.283 10.378 1.00 95.00 82 LEU A N 1
ATOM 636 C CA . LEU A 1 82 ? -9.456 6.186 9.551 1.00 95.00 82 LEU A CA 1
ATOM 637 C C . LEU A 1 82 ? -8.387 6.681 8.571 1.00 95.00 82 LEU A C 1
ATOM 639 O O . LEU A 1 82 ? -7.356 6.028 8.412 1.00 95.00 82 LEU A O 1
ATOM 643 N N . GLY A 1 83 ? -8.581 7.862 7.975 1.00 95.00 83 GLY A N 1
ATOM 644 C CA . GLY A 1 83 ? -7.567 8.514 7.142 1.00 95.00 83 GLY A CA 1
ATOM 645 C C . GLY A 1 83 ? -6.256 8.781 7.894 1.00 95.00 83 GLY A C 1
ATOM 646 O O . GLY A 1 83 ? -5.174 8.547 7.356 1.00 95.00 83 GLY A O 1
ATOM 647 N N . PHE A 1 84 ? -6.337 9.199 9.159 1.00 94.81 84 PHE A N 1
ATOM 648 C CA . PHE A 1 84 ? -5.183 9.326 10.050 1.00 94.81 84 PHE A CA 1
ATOM 649 C C . PHE A 1 84 ? -4.491 7.974 10.269 1.00 94.81 84 PHE A C 1
ATOM 651 O O . PHE A 1 84 ? -3.269 7.882 10.162 1.00 94.81 84 PHE A O 1
ATOM 658 N N . MET A 1 85 ? -5.258 6.904 10.499 1.00 95.56 85 MET A N 1
ATO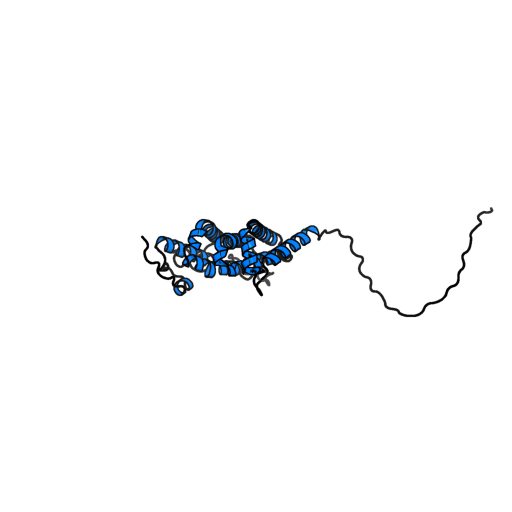M 659 C CA . MET A 1 85 ? -4.695 5.564 10.681 1.00 95.56 85 MET A CA 1
ATOM 660 C C . MET A 1 85 ? -3.947 5.060 9.436 1.00 95.56 85 MET A C 1
ATOM 662 O O . MET A 1 85 ? -2.911 4.403 9.573 1.00 95.56 85 MET A O 1
ATOM 666 N N . LEU A 1 86 ? -4.412 5.403 8.228 1.00 97.44 86 LEU A N 1
ATOM 667 C CA . LEU A 1 86 ? -3.679 5.101 6.993 1.00 97.44 86 LEU A CA 1
ATOM 668 C C . LEU A 1 86 ? -2.280 5.730 7.005 1.00 97.44 86 LEU A C 1
ATOM 670 O O . LEU A 1 86 ? -1.302 5.042 6.705 1.00 97.44 86 LEU A O 1
ATOM 674 N N . LYS A 1 87 ? -2.186 7.011 7.376 1.00 96.06 87 LYS A N 1
ATOM 675 C CA . LYS A 1 87 ? -0.930 7.778 7.392 1.00 96.06 87 LYS A CA 1
ATOM 676 C C . LYS A 1 87 ? 0.024 7.327 8.481 1.00 96.06 87 LYS A C 1
ATOM 678 O O . LYS A 1 87 ? 1.191 7.084 8.212 1.00 96.06 87 LYS A O 1
ATOM 683 N N . GLU A 1 88 ? -0.479 7.184 9.699 1.00 94.50 88 GLU A N 1
ATOM 684 C CA . GLU A 1 88 ? 0.374 7.044 10.882 1.00 94.50 88 GLU A CA 1
ATOM 685 C C . GLU A 1 88 ? 0.615 5.587 11.280 1.00 94.50 88 GLU A C 1
ATOM 687 O O . GLU A 1 88 ? 1.563 5.298 12.009 1.00 94.50 88 GLU A O 1
ATOM 692 N N . ARG A 1 89 ? -0.214 4.646 10.806 1.00 94.62 89 ARG A N 1
ATOM 693 C CA . ARG A 1 89 ? -0.056 3.218 11.123 1.00 94.62 89 ARG A CA 1
ATOM 694 C C . ARG A 1 89 ? 0.176 2.374 9.883 1.00 94.62 89 ARG A C 1
ATOM 696 O O . ARG A 1 89 ? 1.199 1.697 9.806 1.00 94.62 89 ARG A O 1
ATOM 703 N N . VAL A 1 90 ? -0.720 2.426 8.896 1.00 97.81 90 VAL A N 1
ATOM 704 C CA . VAL A 1 90 ? -0.641 1.526 7.729 1.00 97.81 90 VAL A CA 1
ATOM 705 C C . VAL A 1 90 ? 0.590 1.823 6.874 1.00 97.81 90 VAL A C 1
ATOM 707 O O . VAL A 1 90 ? 1.343 0.902 6.560 1.00 97.81 90 VAL A O 1
ATOM 710 N N . CYS A 1 91 ? 0.837 3.085 6.515 1.00 97.88 91 CYS A N 1
ATOM 711 C CA . CYS A 1 91 ? 1.970 3.420 5.652 1.00 97.88 91 CYS A CA 1
ATOM 712 C C . CYS A 1 91 ? 3.330 3.101 6.311 1.00 97.88 91 CYS A C 1
ATOM 714 O O . CYS A 1 91 ? 4.128 2.390 5.691 1.00 97.88 91 CYS A O 1
ATOM 716 N N . PRO A 1 92 ? 3.592 3.502 7.573 1.00 96.12 92 PRO A N 1
ATOM 717 C CA . PRO A 1 92 ? 4.804 3.124 8.294 1.00 96.12 92 PRO A CA 1
ATOM 718 C C . PRO A 1 92 ? 4.954 1.615 8.462 1.00 96.12 92 PRO A C 1
ATOM 720 O O . PRO A 1 92 ? 6.059 1.097 8.302 1.00 96.12 92 PRO A O 1
ATOM 723 N N . LEU A 1 93 ? 3.859 0.894 8.728 1.00 96.06 93 LEU A N 1
ATOM 724 C CA . LEU A 1 93 ? 3.864 -0.565 8.806 1.00 96.06 93 LEU A CA 1
ATOM 725 C C . LEU A 1 93 ? 4.326 -1.181 7.483 1.00 96.06 93 LEU A C 1
ATOM 727 O O . LEU A 1 93 ? 5.245 -1.996 7.478 1.00 96.06 93 LEU A O 1
ATOM 731 N N . VAL A 1 94 ? 3.752 -0.761 6.355 1.00 97.12 94 VAL A N 1
ATOM 732 C CA . VAL A 1 94 ? 4.144 -1.258 5.028 1.00 97.12 94 VAL A CA 1
ATOM 733 C C . VAL A 1 94 ? 5.623 -0.971 4.744 1.00 97.12 94 VAL A C 1
ATOM 735 O O . VAL A 1 94 ? 6.354 -1.881 4.351 1.00 97.12 94 VAL A O 1
ATOM 738 N N . ILE A 1 95 ? 6.097 0.253 5.008 1.00 94.50 95 ILE A N 1
ATOM 739 C CA . ILE A 1 95 ? 7.511 0.639 4.832 1.00 94.50 95 ILE A CA 1
ATOM 740 C C . ILE A 1 95 ? 8.427 -0.227 5.709 1.00 94.50 95 ILE A C 1
ATOM 742 O O . ILE A 1 95 ? 9.424 -0.770 5.226 1.00 94.50 95 ILE A O 1
ATOM 746 N N . LYS A 1 96 ? 8.072 -0.404 6.987 1.00 93.00 96 LYS A N 1
ATOM 747 C CA . LYS A 1 96 ? 8.814 -1.235 7.945 1.00 93.00 96 LYS A CA 1
ATOM 748 C C . LYS A 1 96 ? 8.910 -2.683 7.469 1.00 93.00 96 LYS A C 1
ATOM 750 O O . LYS A 1 96 ? 9.981 -3.275 7.562 1.00 93.00 96 LYS A O 1
ATOM 755 N N . LEU A 1 97 ? 7.822 -3.245 6.942 1.00 91.88 97 LEU A N 1
ATOM 756 C CA . LEU A 1 97 ? 7.772 -4.638 6.492 1.00 91.88 97 LEU A CA 1
ATOM 757 C C . LEU A 1 97 ? 8.502 -4.886 5.161 1.00 91.88 97 LEU A C 1
ATOM 759 O O . LEU A 1 97 ? 8.884 -6.024 4.892 1.00 91.88 97 LEU A O 1
ATOM 763 N N . PHE A 1 98 ? 8.736 -3.850 4.350 1.00 91.12 98 PHE A N 1
ATOM 764 C CA . PHE A 1 98 ? 9.642 -3.931 3.198 1.00 91.12 98 PHE A CA 1
ATOM 765 C C . PHE A 1 98 ? 11.127 -3.855 3.586 1.00 91.12 98 PHE A C 1
ATOM 767 O O . PHE A 1 98 ? 11.981 -4.206 2.767 1.00 91.12 98 PHE A O 1
ATOM 774 N N . SER A 1 99 ? 11.453 -3.396 4.800 1.00 83.88 99 SER A N 1
ATOM 775 C CA . SER A 1 99 ? 12.837 -3.289 5.259 1.00 83.88 99 SER A CA 1
ATOM 776 C C . SER A 1 99 ? 13.447 -4.682 5.481 1.00 83.88 99 SER A C 1
ATOM 778 O O . SER A 1 99 ? 12.884 -5.471 6.244 1.00 83.88 99 SER A O 1
ATOM 780 N N . PRO A 1 100 ? 14.614 -4.991 4.878 1.00 61.41 100 PRO A N 1
ATOM 781 C CA . PRO A 1 100 ? 15.283 -6.283 5.040 1.00 61.41 100 PRO A CA 1
ATOM 782 C C . PRO A 1 100 ? 15.607 -6.631 6.496 1.00 61.41 100 PRO A C 1
ATOM 784 O O . PRO A 1 100 ? 15.701 -7.801 6.816 1.00 61.41 100 PRO A O 1
ATOM 787 N N . SER A 1 101 ? 15.738 -5.631 7.378 1.00 50.88 101 SER A N 1
ATOM 788 C CA . SER A 1 101 ? 16.130 -5.801 8.785 1.00 50.88 101 SER A CA 1
ATOM 789 C C . SER A 1 101 ? 15.074 -6.477 9.669 1.00 50.88 101 SER A C 1
ATOM 791 O O . SER A 1 101 ? 15.318 -6.706 10.860 1.00 50.88 101 SER A O 1
ATOM 793 N N . LEU A 1 102 ? 13.875 -6.743 9.144 1.00 55.97 102 LEU A N 1
ATOM 794 C CA . LEU A 1 102 ? 12.825 -7.402 9.903 1.00 55.97 102 LEU A CA 1
ATOM 795 C C . LEU A 1 102 ? 13.091 -8.911 9.960 1.00 55.97 102 LEU A C 1
ATOM 797 O O . LEU A 1 102 ? 12.602 -9.675 9.129 1.00 55.97 102 LEU A O 1
ATOM 801 N N . LYS A 1 103 ? 13.833 -9.330 10.991 1.00 49.31 103 LYS A N 1
ATOM 802 C CA . LYS A 1 103 ? 14.109 -10.739 11.305 1.00 49.31 103 LYS A CA 1
ATOM 803 C C . LYS A 1 103 ? 12.818 -11.551 11.228 1.00 49.31 103 LYS A C 1
ATOM 805 O O . LYS A 1 103 ? 11.945 -11.435 12.095 1.00 49.31 103 LYS A O 1
ATOM 810 N N . TYR A 1 104 ? 12.691 -12.400 10.214 1.00 51.28 104 TYR A N 1
ATOM 811 C CA . TYR A 1 104 ? 11.587 -13.348 10.115 1.00 51.28 104 TYR A CA 1
ATOM 812 C C . TYR A 1 104 ? 11.846 -14.496 11.093 1.00 51.28 104 TYR A C 1
ATOM 814 O O . TYR A 1 104 ? 12.260 -15.589 10.718 1.00 51.28 104 TYR A O 1
ATOM 822 N N . ARG A 1 105 ? 11.662 -14.235 12.391 1.00 48.56 105 ARG A N 1
ATOM 823 C CA . ARG A 1 105 ? 11.802 -15.249 13.436 1.00 48.56 105 ARG A CA 1
ATOM 824 C C . ARG A 1 105 ? 10.527 -16.092 13.484 1.00 48.56 105 ARG A C 1
ATOM 826 O O . ARG A 1 105 ? 9.733 -15.991 14.408 1.00 48.56 105 ARG A O 1
ATOM 833 N N . GLN A 1 106 ? 10.323 -16.926 12.469 1.00 45.78 106 GLN A N 1
ATOM 834 C CA . GLN A 1 106 ? 9.445 -18.086 12.598 1.00 45.78 106 GLN A CA 1
ATOM 835 C C . GLN A 1 106 ? 10.186 -19.152 13.400 1.00 45.78 106 GLN A C 1
ATOM 837 O O . GLN A 1 106 ? 10.868 -19.962 12.792 1.00 45.78 106 GLN A O 1
ATOM 842 N N . GLY A 1 107 ? 10.111 -19.116 14.735 1.00 49.75 107 GLY A N 1
ATOM 843 C CA . GLY A 1 107 ? 10.324 -20.274 15.629 1.00 49.75 107 GLY A CA 1
ATOM 844 C C . GLY A 1 107 ? 11.589 -21.143 15.479 1.00 49.75 107 GLY A C 1
ATOM 845 O O . GLY A 1 107 ? 11.690 -22.162 16.150 1.00 49.75 107 GLY A O 1
ATOM 846 N N . LEU A 1 108 ? 12.542 -20.784 14.621 1.00 48.31 108 LEU A N 1
ATOM 847 C CA . LEU A 1 108 ? 13.725 -21.569 14.298 1.00 48.31 108 LEU A CA 1
ATOM 848 C C . LEU A 1 108 ? 14.901 -21.069 15.146 1.00 48.31 108 LEU A C 1
ATOM 850 O O . LEU A 1 108 ? 15.077 -19.851 15.296 1.00 48.31 108 LEU A O 1
ATOM 854 N N . PRO A 1 109 ? 15.706 -21.984 15.716 1.00 44.84 109 PRO A N 1
ATOM 855 C CA . PRO A 1 109 ? 16.879 -21.610 16.489 1.00 44.84 109 PRO A CA 1
ATOM 856 C C . PRO A 1 109 ? 17.860 -20.813 15.612 1.00 44.84 109 PRO A C 1
ATOM 858 O O . PRO A 1 109 ? 17.933 -21.041 14.401 1.00 44.84 109 PRO A O 1
ATOM 861 N N . PRO A 1 110 ? 18.603 -19.854 16.193 1.00 50.47 110 PRO A N 1
ATOM 862 C CA . PRO A 1 110 ? 19.568 -19.062 15.442 1.00 50.47 110 PRO A CA 1
ATOM 863 C C . PRO A 1 110 ? 20.621 -19.981 14.812 1.00 50.47 110 PRO A C 1
ATOM 865 O O . PRO A 1 110 ? 21.221 -20.808 15.497 1.00 50.47 110 PRO A O 1
ATOM 868 N N . ALA A 1 111 ? 20.843 -19.837 13.503 1.00 54.88 111 ALA A N 1
ATOM 869 C CA . ALA A 1 111 ? 21.929 -20.530 12.822 1.00 54.88 111 ALA A CA 1
ATOM 870 C C . ALA A 1 111 ? 23.284 -20.036 13.379 1.00 54.88 111 ALA A C 1
ATOM 872 O O . ALA A 1 111 ? 23.449 -18.831 13.576 1.00 54.88 111 ALA A O 1
ATOM 873 N N . PRO A 1 112 ? 24.263 -20.926 13.623 1.00 53.78 112 PRO A N 1
ATOM 874 C CA . PRO A 1 112 ? 25.539 -20.581 14.256 1.00 53.78 112 PRO A CA 1
ATOM 875 C C . PRO A 1 112 ? 26.558 -19.920 13.303 1.00 53.78 112 PRO A C 1
ATOM 877 O O . PRO A 1 112 ? 27.754 -19.933 13.576 1.00 53.78 112 PRO A O 1
ATOM 880 N N . SER A 1 113 ? 26.125 -19.351 12.178 1.00 51.62 113 SER A N 1
ATOM 881 C CA . SER A 1 113 ? 26.998 -18.785 11.140 1.00 51.62 113 SER A CA 1
ATOM 882 C C . SER A 1 113 ? 26.670 -17.310 10.864 1.00 51.62 113 SER A C 1
ATOM 884 O O . SER A 1 113 ? 25.523 -16.898 11.057 1.00 51.62 113 SER A O 1
ATOM 886 N N . PRO A 1 114 ? 27.648 -16.486 10.426 1.00 48.97 114 PRO A N 1
ATOM 887 C CA . PRO A 1 114 ? 27.391 -15.092 10.073 1.00 48.97 114 PRO A CA 1
ATOM 888 C C . PRO A 1 114 ? 26.360 -15.078 8.941 1.00 48.97 114 PRO A C 1
ATOM 890 O O . PRO A 1 114 ? 26.612 -15.593 7.852 1.00 48.97 114 PRO A O 1
ATOM 893 N N . ALA A 1 115 ? 25.157 -14.593 9.248 1.00 52.94 115 ALA A N 1
ATOM 894 C CA . ALA A 1 115 ? 23.991 -14.777 8.399 1.00 52.94 115 ALA A CA 1
ATOM 895 C C . ALA A 1 115 ? 24.221 -14.159 7.005 1.00 52.94 115 ALA A C 1
ATOM 897 O O . ALA A 1 115 ? 24.611 -12.991 6.915 1.00 52.94 115 ALA A O 1
ATOM 898 N N . PRO A 1 116 ? 23.980 -14.902 5.909 1.00 49.59 116 PRO A N 1
ATOM 899 C CA . PRO A 1 116 ? 23.970 -14.319 4.578 1.00 49.59 116 PRO A CA 1
ATOM 900 C C . PRO A 1 116 ? 22.816 -13.314 4.478 1.00 49.59 116 PRO A C 1
ATOM 902 O O . PRO A 1 116 ? 21.748 -13.541 5.042 1.00 49.59 116 PRO A O 1
ATOM 905 N N . VAL A 1 117 ? 23.059 -12.216 3.757 1.00 54.25 117 VAL A N 1
ATOM 906 C CA . VAL A 1 117 ? 22.118 -11.128 3.431 1.00 54.25 117 VAL A CA 1
ATOM 907 C C . VAL A 1 117 ? 20.672 -11.642 3.345 1.00 54.25 117 VAL A C 1
ATOM 909 O O . VAL A 1 117 ? 20.355 -12.449 2.467 1.00 54.25 117 VAL A O 1
ATOM 912 N N . GLU A 1 118 ? 19.813 -11.208 4.278 1.00 58.16 118 GLU A N 1
ATOM 913 C CA . GLU A 1 118 ? 18.421 -11.664 4.385 1.00 58.16 118 GLU A CA 1
ATOM 914 C C . GLU A 1 118 ? 17.678 -11.376 3.069 1.00 58.16 118 GLU A C 1
ATOM 916 O O . GLU A 1 118 ? 17.476 -10.228 2.666 1.00 58.16 118 GLU A O 1
ATOM 921 N N . LYS A 1 119 ? 17.313 -12.446 2.350 1.00 66.75 119 LYS A N 1
ATOM 922 C CA . LYS A 1 119 ? 16.588 -12.352 1.079 1.00 66.75 119 LYS A CA 1
ATOM 923 C C . LYS A 1 119 ? 15.134 -11.930 1.331 1.00 66.75 119 LYS A C 1
ATOM 925 O O . LYS A 1 119 ? 14.522 -12.419 2.281 1.00 66.75 119 LYS A O 1
ATOM 930 N N . PRO A 1 120 ? 14.542 -11.097 0.456 1.00 79.19 120 PRO A N 1
ATOM 931 C CA . PRO A 1 120 ? 13.143 -10.709 0.582 1.00 79.19 120 PRO A CA 1
ATOM 932 C C . PRO A 1 120 ? 12.224 -11.938 0.518 1.00 79.19 120 PRO A C 1
ATOM 934 O O . PRO A 1 120 ? 12.369 -12.794 -0.357 1.00 79.19 120 PRO A O 1
ATOM 937 N N . PHE A 1 121 ? 11.264 -12.027 1.443 1.00 88.69 121 PHE A N 1
ATOM 938 C CA . PHE A 1 121 ? 10.356 -13.170 1.536 1.00 88.69 121 PHE A CA 1
ATOM 939 C C . PHE A 1 121 ? 9.125 -12.969 0.641 1.00 88.69 121 PHE A C 1
ATOM 941 O O . PHE A 1 121 ? 8.263 -12.133 0.925 1.00 88.69 121 PHE A O 1
ATOM 948 N N . PHE A 1 122 ? 9.043 -13.750 -0.442 1.00 91.62 122 PHE A N 1
ATOM 949 C CA . PHE A 1 122 ? 8.018 -13.623 -1.488 1.00 91.62 122 PHE A CA 1
ATOM 950 C C . PHE A 1 122 ? 6.574 -13.502 -0.951 1.00 91.62 122 PHE A C 1
ATOM 952 O O . PHE A 1 122 ? 5.897 -12.548 -1.342 1.00 91.62 122 PHE A O 1
ATOM 959 N N . PRO A 1 123 ? 6.103 -14.356 -0.010 1.00 93.31 123 PRO A N 1
ATOM 960 C CA . PRO A 1 123 ? 4.742 -14.272 0.523 1.00 93.31 123 PRO A CA 1
ATOM 961 C C . PRO A 1 123 ? 4.390 -12.959 1.225 1.00 93.31 123 PRO A C 1
ATOM 963 O O . PRO A 1 123 ? 3.216 -12.612 1.323 1.00 93.31 123 PRO A O 1
ATOM 966 N N . ILE A 1 124 ? 5.378 -12.245 1.754 1.00 93.81 124 ILE A N 1
ATOM 967 C CA . ILE A 1 124 ? 5.155 -10.961 2.419 1.00 93.81 124 ILE A CA 1
ATOM 968 C C . ILE A 1 124 ? 5.231 -9.838 1.392 1.00 93.81 124 ILE A C 1
ATOM 970 O O . ILE A 1 124 ? 4.314 -9.026 1.314 1.00 93.81 124 ILE A O 1
ATOM 974 N N . VAL A 1 125 ? 6.266 -9.838 0.547 1.00 95.25 125 VAL A N 1
ATOM 975 C CA . VAL A 1 125 ? 6.464 -8.804 -0.478 1.00 95.25 125 VAL A CA 1
ATOM 976 C C . VAL A 1 125 ? 5.279 -8.722 -1.437 1.00 95.25 125 VAL A C 1
ATOM 978 O O . VAL A 1 125 ? 4.832 -7.614 -1.723 1.00 95.25 125 VAL A O 1
ATOM 981 N N . MET A 1 126 ? 4.722 -9.852 -1.894 1.00 96.19 126 MET A N 1
ATOM 982 C CA . MET A 1 126 ? 3.570 -9.799 -2.803 1.00 96.19 126 MET A CA 1
ATOM 983 C C . MET A 1 126 ? 2.349 -9.148 -2.144 1.00 96.19 126 MET A C 1
ATOM 985 O O . MET A 1 126 ? 1.683 -8.330 -2.769 1.00 96.19 126 MET A O 1
ATOM 989 N N . ARG A 1 127 ? 2.073 -9.469 -0.873 1.00 97.50 127 ARG A N 1
ATOM 990 C CA . ARG A 1 127 ? 0.943 -8.900 -0.120 1.00 97.50 127 ARG A CA 1
ATOM 991 C C . ARG A 1 127 ? 1.132 -7.415 0.146 1.00 97.50 127 ARG A C 1
ATOM 993 O O . ARG A 1 127 ? 0.212 -6.634 -0.057 1.00 97.50 127 ARG A O 1
ATOM 1000 N N . LEU A 1 128 ? 2.340 -7.010 0.529 1.00 97.88 128 LEU A N 1
ATOM 1001 C CA . LEU A 1 128 ? 2.660 -5.596 0.704 1.00 97.88 128 LEU A CA 1
ATOM 1002 C C . LEU A 1 128 ? 2.492 -4.817 -0.603 1.00 97.88 128 LEU A C 1
ATOM 1004 O O . LEU A 1 128 ? 1.926 -3.732 -0.588 1.00 97.88 128 LEU A O 1
ATOM 1008 N N . LEU A 1 129 ? 2.929 -5.372 -1.739 1.00 98.12 129 LEU A N 1
ATOM 1009 C CA . LEU A 1 129 ? 2.750 -4.740 -3.048 1.00 98.12 129 LEU A CA 1
ATOM 1010 C C . LEU A 1 129 ? 1.273 -4.629 -3.454 1.00 98.12 129 LEU A C 1
ATOM 1012 O O . LEU A 1 129 ? 0.884 -3.616 -4.036 1.00 98.12 129 LEU A O 1
ATOM 1016 N N . ARG A 1 130 ? 0.435 -5.612 -3.098 1.00 98.19 130 ARG A N 1
ATOM 1017 C CA . ARG A 1 130 ? -1.025 -5.522 -3.272 1.00 98.19 130 ARG A CA 1
ATOM 1018 C C . ARG A 1 130 ? -1.624 -4.395 -2.424 1.00 98.19 130 ARG A C 1
ATOM 1020 O O . ARG A 1 130 ? -2.371 -3.579 -2.957 1.00 98.19 130 ARG A O 1
ATOM 1027 N N . ILE A 1 131 ? -1.225 -4.275 -1.154 1.00 98.56 131 ILE A N 1
ATOM 1028 C CA . ILE A 1 131 ? -1.635 -3.158 -0.284 1.00 98.56 131 ILE A CA 1
ATOM 1029 C C . ILE A 1 131 ? -1.178 -1.816 -0.869 1.00 98.56 131 ILE A C 1
ATOM 1031 O O . ILE A 1 131 ? -1.985 -0.899 -0.976 1.00 98.56 131 ILE A O 1
ATOM 1035 N N . VAL A 1 132 ? 0.081 -1.699 -1.307 1.00 98.56 132 VAL A N 1
ATOM 1036 C CA . VAL A 1 132 ? 0.607 -0.484 -1.956 1.00 98.56 132 VAL A CA 1
ATOM 1037 C C . VAL A 1 132 ? -0.232 -0.098 -3.173 1.00 98.56 132 VAL A C 1
ATOM 1039 O O . VAL A 1 132 ? -0.581 1.072 -3.325 1.00 98.56 132 VAL A O 1
ATOM 1042 N N . ALA A 1 133 ? -0.602 -1.065 -4.017 1.00 98.31 133 ALA A N 1
ATOM 1043 C CA . ALA A 1 133 ? -1.450 -0.804 -5.175 1.00 98.31 133 ALA A CA 1
ATOM 1044 C C . ALA A 1 133 ? -2.813 -0.216 -4.766 1.00 98.31 133 ALA A C 1
ATOM 1046 O O . ALA A 1 133 ? -3.274 0.741 -5.387 1.00 98.31 133 ALA A O 1
ATOM 1047 N N . VAL A 1 134 ? -3.432 -0.745 -3.705 1.00 98.19 134 VAL A N 1
ATOM 1048 C CA . VAL A 1 134 ? -4.709 -0.245 -3.165 1.00 98.19 134 VAL A CA 1
ATOM 1049 C C . VAL A 1 134 ? -4.551 1.150 -2.553 1.00 98.19 134 VAL A C 1
ATOM 1051 O O . VAL A 1 134 ? -5.367 2.026 -2.837 1.00 98.19 134 VAL A O 1
ATOM 1054 N N . LEU A 1 135 ? -3.491 1.388 -1.772 1.00 98.44 135 LEU A N 1
ATOM 1055 C CA . LEU A 1 135 ? -3.186 2.694 -1.173 1.00 98.44 135 LEU A CA 1
ATOM 1056 C C . LEU A 1 135 ? -3.041 3.780 -2.244 1.00 98.44 135 LEU A C 1
ATOM 1058 O O . LEU A 1 135 ? -3.699 4.816 -2.169 1.00 98.44 135 LEU A O 1
ATOM 1062 N N . ILE A 1 136 ? -2.248 3.515 -3.282 1.00 98.31 136 ILE A N 1
ATOM 1063 C CA . ILE A 1 136 ? -2.042 4.472 -4.371 1.00 98.31 136 ILE A CA 1
ATOM 1064 C C . ILE A 1 136 ? -3.321 4.638 -5.196 1.00 98.31 136 ILE A C 1
ATOM 1066 O O . ILE A 1 136 ? -3.671 5.753 -5.558 1.00 98.31 136 ILE A O 1
ATOM 1070 N N . ARG A 1 137 ? -4.046 3.562 -5.510 1.00 97.31 137 ARG A N 1
ATOM 1071 C CA . ARG A 1 137 ? -5.221 3.664 -6.385 1.00 97.31 137 ARG A CA 1
ATOM 1072 C C . ARG A 1 137 ? -6.409 4.352 -5.712 1.00 97.31 137 ARG A C 1
ATOM 1074 O O . ARG A 1 137 ? -7.065 5.173 -6.347 1.00 97.31 137 ARG A O 1
ATOM 1081 N N . SER A 1 138 ? -6.711 3.985 -4.471 1.00 97.00 138 SER A N 1
ATOM 1082 C CA . SER A 1 138 ? -7.962 4.373 -3.807 1.00 97.00 138 SER A CA 1
ATOM 1083 C C . SER A 1 138 ? -7.794 5.546 -2.844 1.00 97.00 138 SER A C 1
ATOM 1085 O O . SER A 1 138 ? -8.769 6.233 -2.559 1.00 97.00 138 SER A O 1
ATOM 1087 N N . TYR A 1 139 ? -6.577 5.800 -2.354 1.00 97.69 139 TYR A N 1
ATOM 1088 C CA . TYR A 1 139 ? -6.332 6.757 -1.268 1.00 97.69 139 TYR A CA 1
ATOM 1089 C C . TYR A 1 139 ? -5.342 7.870 -1.625 1.00 97.69 139 TYR A C 1
ATOM 1091 O O . TYR A 1 139 ? -4.974 8.660 -0.753 1.00 97.69 139 TYR A O 1
ATOM 1099 N N . TYR A 1 140 ? -4.953 7.987 -2.899 1.00 97.38 140 TYR A N 1
ATOM 1100 C CA . TYR A 1 140 ? -3.996 8.993 -3.369 1.00 97.38 140 TYR A CA 1
ATOM 1101 C C . TYR A 1 140 ? -4.250 10.418 -2.853 1.00 97.38 140 TYR A C 1
ATOM 1103 O O . TYR A 1 140 ? -3.305 11.020 -2.342 1.00 97.38 140 TYR A O 1
ATOM 1111 N N . PRO A 1 141 ? -5.485 10.972 -2.903 1.00 94.62 141 PRO A N 1
ATOM 1112 C CA . PRO A 1 141 ? -5.718 12.353 -2.476 1.00 94.62 141 PRO A CA 1
ATOM 1113 C C . PRO A 1 141 ? -5.406 12.589 -0.993 1.00 94.62 141 PRO A C 1
ATOM 1115 O O . PRO A 1 141 ? -5.068 13.703 -0.602 1.00 94.62 141 PRO A O 1
ATOM 1118 N N . LEU A 1 142 ? -5.512 11.543 -0.167 1.00 95.50 142 LEU A N 1
ATOM 1119 C CA . LEU A 1 142 ? -5.189 11.604 1.254 1.00 95.50 142 LEU A CA 1
ATOM 1120 C C . LEU A 1 142 ? -3.694 11.391 1.502 1.00 95.50 142 LEU A C 1
ATOM 1122 O O . LEU A 1 142 ? -3.152 12.009 2.416 1.00 95.50 142 LEU A O 1
ATOM 1126 N N . LEU A 1 143 ? -3.045 10.543 0.702 1.00 97.31 143 LEU A N 1
ATOM 1127 C CA . LEU A 1 143 ? -1.715 9.979 0.948 1.00 97.31 143 LEU A CA 1
ATOM 1128 C C . LEU A 1 143 ? -0.652 10.477 -0.043 1.00 97.31 143 LEU A C 1
ATOM 1130 O O . LEU A 1 143 ? 0.212 9.709 -0.458 1.00 97.31 143 LEU A O 1
ATOM 1134 N N . VAL A 1 144 ? -0.723 11.733 -0.492 1.00 96.88 144 VAL A N 1
ATOM 1135 C CA . VAL A 1 144 ? 0.161 12.241 -1.561 1.00 96.88 144 VAL A CA 1
ATOM 1136 C C . VAL A 1 144 ? 1.646 12.077 -1.207 1.00 96.88 144 VAL A C 1
ATOM 1138 O O . VAL A 1 144 ? 2.435 11.691 -2.066 1.00 96.88 144 VAL A O 1
ATOM 1141 N N . THR A 1 145 ? 2.043 12.324 0.041 1.00 96.12 145 THR A N 1
ATOM 1142 C CA . THR A 1 145 ? 3.445 12.205 0.475 1.00 96.12 145 THR A CA 1
ATOM 1143 C C . THR A 1 145 ? 3.875 10.743 0.604 1.00 96.12 145 THR A C 1
ATOM 1145 O O . THR A 1 145 ? 4.949 10.356 0.154 1.00 96.12 145 THR A O 1
ATOM 1148 N N . GLU A 1 146 ? 3.023 9.897 1.165 1.00 97.62 146 GLU A N 1
ATOM 1149 C CA . GLU A 1 146 ? 3.286 8.476 1.370 1.00 97.62 146 GLU A CA 1
ATOM 1150 C C . GLU A 1 146 ? 3.314 7.723 0.030 1.00 97.62 146 GLU A C 1
ATOM 1152 O O . GLU A 1 146 ? 4.168 6.862 -0.193 1.00 97.62 146 GLU A O 1
ATOM 1157 N N . CYS A 1 147 ? 2.447 8.104 -0.913 1.00 98.06 147 CYS A N 1
ATOM 1158 C CA . CYS A 1 147 ? 2.453 7.583 -2.277 1.00 98.06 147 CYS A CA 1
ATOM 1159 C C . CYS A 1 147 ? 3.746 7.936 -3.023 1.00 98.06 147 CYS A C 1
ATOM 1161 O O . CYS A 1 147 ? 4.212 7.110 -3.802 1.00 98.06 147 CYS A O 1
ATOM 1163 N N . GLU A 1 148 ? 4.367 9.095 -2.769 1.00 97.44 148 GLU A N 1
ATOM 1164 C CA . GLU A 1 148 ? 5.679 9.436 -3.347 1.00 97.44 148 GLU A CA 1
ATOM 1165 C C . GLU A 1 148 ? 6.745 8.413 -2.929 1.00 97.44 148 GLU A C 1
ATOM 1167 O O . GLU A 1 148 ? 7.507 7.910 -3.762 1.00 97.44 148 GLU A O 1
ATOM 1172 N N . ILE A 1 149 ? 6.747 8.040 -1.645 1.00 96.81 149 ILE A N 1
ATOM 1173 C CA . ILE A 1 149 ? 7.658 7.034 -1.088 1.00 96.81 149 ILE A CA 1
ATOM 1174 C C . ILE A 1 149 ? 7.391 5.669 -1.729 1.00 96.81 149 ILE A C 1
ATOM 1176 O O . ILE A 1 149 ? 8.329 5.000 -2.170 1.00 96.81 149 ILE A O 1
ATOM 1180 N N . PHE A 1 150 ? 6.126 5.251 -1.822 1.00 98.25 150 PHE A N 1
ATOM 1181 C CA . PHE A 1 150 ? 5.774 3.959 -2.414 1.00 98.25 150 PHE A CA 1
ATOM 1182 C C . PHE A 1 150 ? 6.090 3.876 -3.907 1.00 98.25 150 PHE A C 1
ATOM 1184 O O . PHE A 1 150 ? 6.620 2.862 -4.356 1.00 98.25 150 PHE A O 1
ATOM 1191 N N . LEU A 1 151 ? 5.819 4.931 -4.676 1.00 98.25 151 LEU A N 1
ATOM 1192 C CA . LEU A 1 151 ? 6.154 4.986 -6.099 1.00 98.25 151 LEU A CA 1
ATOM 1193 C C . LEU A 1 151 ? 7.674 4.927 -6.300 1.00 98.25 151 LEU A C 1
ATOM 1195 O O . LEU A 1 151 ? 8.153 4.145 -7.121 1.00 98.25 151 LEU A O 1
ATOM 1199 N N . SER A 1 152 ? 8.438 5.655 -5.483 1.00 97.44 152 SER A N 1
ATOM 1200 C CA . SER A 1 152 ? 9.906 5.579 -5.482 1.00 97.44 152 SER A CA 1
ATOM 1201 C C . SER A 1 152 ? 10.411 4.171 -5.141 1.00 97.44 152 SER A C 1
ATOM 1203 O O . SER A 1 152 ? 11.368 3.677 -5.742 1.00 97.44 152 SER A O 1
ATOM 1205 N N . LEU A 1 153 ? 9.752 3.486 -4.201 1.00 96.62 153 LEU A N 1
ATOM 1206 C CA . LEU A 1 153 ? 10.072 2.105 -3.840 1.00 96.62 153 LEU A CA 1
ATOM 1207 C C . LEU A 1 153 ? 9.795 1.131 -4.996 1.00 96.62 153 LEU A C 1
ATOM 1209 O O . LEU A 1 153 ? 10.624 0.261 -5.261 1.00 96.62 153 LEU A O 1
ATOM 1213 N N . LEU A 1 154 ? 8.668 1.285 -5.700 1.00 97.94 154 LEU A N 1
ATOM 1214 C CA . LEU A 1 154 ? 8.331 0.474 -6.876 1.00 97.94 154 LEU A CA 1
ATOM 1215 C C . LEU A 1 154 ? 9.384 0.632 -7.980 1.00 97.94 154 LEU A C 1
ATOM 1217 O O . LEU A 1 154 ? 9.848 -0.373 -8.524 1.00 97.94 154 LEU A O 1
ATOM 1221 N N . VAL A 1 155 ? 9.810 1.869 -8.253 1.00 97.38 155 VAL A N 1
ATOM 1222 C CA . VAL A 1 155 ? 10.903 2.166 -9.193 1.00 97.38 155 VAL A CA 1
ATOM 1223 C C . VAL A 1 155 ? 12.187 1.450 -8.766 1.00 97.38 155 VAL A C 1
ATOM 1225 O O . VAL A 1 155 ? 12.760 0.701 -9.553 1.00 97.38 155 VAL A O 1
ATOM 1228 N N . LYS A 1 156 ? 12.582 1.573 -7.494 1.00 95.56 156 LYS A N 1
ATOM 1229 C CA . LYS A 1 156 ? 13.765 0.895 -6.934 1.00 95.56 156 LYS A CA 1
ATOM 1230 C C . LYS A 1 156 ? 13.674 -0.636 -6.980 1.00 95.56 156 LYS A C 1
ATOM 1232 O O . LYS A 1 156 ? 14.681 -1.338 -7.019 1.00 95.56 156 LYS A O 1
ATOM 1237 N N . PHE A 1 157 ? 12.471 -1.205 -6.965 1.00 95.62 157 PHE A N 1
ATOM 1238 C CA . PHE A 1 157 ? 12.291 -2.649 -7.122 1.00 95.62 157 PHE A CA 1
ATOM 1239 C C . PHE A 1 157 ? 12.520 -3.150 -8.549 1.00 95.62 157 PHE A C 1
ATOM 1241 O O . PHE A 1 157 ? 12.594 -4.364 -8.726 1.00 95.62 157 PHE A O 1
ATOM 1248 N N . LEU A 1 158 ? 12.675 -2.264 -9.537 1.00 96.31 158 LEU A N 1
ATOM 1249 C CA . LEU A 1 158 ? 13.055 -2.632 -10.903 1.00 96.31 158 LEU A CA 1
ATOM 1250 C C . LEU A 1 158 ? 14.572 -2.766 -11.106 1.00 96.31 158 LEU A C 1
ATOM 1252 O O . LEU A 1 158 ? 14.980 -3.282 -12.156 1.00 96.31 158 LEU A O 1
ATOM 1256 N N . ASP A 1 159 ? 15.382 -2.375 -10.116 1.00 92.81 159 ASP A N 1
ATOM 1257 C CA . ASP A 1 159 ? 16.845 -2.436 -10.171 1.00 92.81 159 ASP A CA 1
ATOM 1258 C C . ASP A 1 159 ? 17.344 -3.851 -10.544 1.00 92.81 159 ASP A C 1
ATOM 1260 O O . ASP A 1 159 ? 16.808 -4.847 -10.041 1.00 92.81 159 ASP A O 1
ATOM 1264 N N . PRO A 1 160 ? 18.390 -3.982 -11.387 1.00 91.06 160 PRO A N 1
ATOM 1265 C CA . PRO A 1 160 ? 18.917 -5.282 -11.819 1.00 91.06 160 PRO A CA 1
ATOM 1266 C C . PRO A 1 160 ? 19.409 -6.186 -10.681 1.00 91.06 160 PRO A C 1
ATOM 1268 O O . PRO A 1 160 ? 19.432 -7.403 -10.836 1.00 91.06 160 PRO A O 1
ATOM 1271 N N . GLU A 1 161 ? 19.778 -5.602 -9.538 1.00 89.00 161 GLU A N 1
ATOM 1272 C CA . GLU A 1 161 ? 20.228 -6.323 -8.341 1.00 89.00 161 GLU A CA 1
ATOM 1273 C C . GLU A 1 161 ? 19.088 -7.057 -7.618 1.00 89.00 161 GLU A C 1
ATOM 1275 O O . GLU A 1 161 ? 19.330 -7.931 -6.780 1.00 89.00 161 GLU A O 1
ATOM 1280 N N . LYS A 1 162 ? 17.828 -6.703 -7.905 1.00 91.00 162 LYS A N 1
ATOM 1281 C CA . LYS A 1 162 ? 16.664 -7.333 -7.279 1.00 91.00 162 LYS A CA 1
ATOM 1282 C C . LYS A 1 162 ? 16.342 -8.673 -7.946 1.00 91.00 162 LYS A C 1
ATOM 1284 O O . LYS A 1 162 ? 16.473 -8.808 -9.164 1.00 91.00 162 LYS A O 1
ATOM 1289 N N . PRO A 1 163 ? 15.848 -9.669 -7.185 1.00 92.06 163 PRO A N 1
ATOM 1290 C CA . PRO A 1 163 ? 15.374 -10.920 -7.764 1.00 92.06 163 PRO A CA 1
ATOM 1291 C C . PRO A 1 163 ? 14.324 -10.676 -8.853 1.00 92.06 163 PRO A C 1
ATOM 1293 O O . PRO A 1 163 ? 13.430 -9.848 -8.675 1.00 92.06 163 PRO A O 1
ATOM 1296 N N . ILE A 1 164 ? 14.385 -11.434 -9.952 1.00 93.81 164 ILE A N 1
ATOM 1297 C CA . ILE A 1 164 ? 13.488 -11.240 -11.103 1.00 93.81 164 ILE A CA 1
ATOM 1298 C C . ILE A 1 164 ? 12.008 -11.275 -10.712 1.00 93.81 164 ILE A C 1
ATOM 1300 O O . ILE A 1 164 ? 11.240 -10.432 -11.158 1.00 93.81 164 ILE A O 1
ATOM 1304 N N . TRP A 1 165 ? 11.619 -12.167 -9.798 1.00 95.75 165 TRP A N 1
ATOM 1305 C CA . TRP A 1 165 ? 10.245 -12.243 -9.305 1.00 95.75 165 TRP A CA 1
ATOM 1306 C C . TRP A 1 165 ? 9.800 -10.941 -8.622 1.00 95.75 165 TRP A C 1
ATOM 1308 O O . TRP A 1 165 ? 8.652 -10.540 -8.773 1.00 95.75 165 TRP A O 1
ATOM 1318 N N . GLN A 1 166 ? 10.695 -10.251 -7.904 1.00 95.06 166 GLN A N 1
ATOM 1319 C CA . GLN A 1 166 ? 10.382 -8.992 -7.223 1.00 95.06 166 GLN A CA 1
ATOM 1320 C C . GLN A 1 166 ? 10.213 -7.868 -8.242 1.00 95.06 166 GLN A C 1
ATOM 1322 O O . GLN A 1 166 ? 9.277 -7.074 -8.134 1.00 95.06 166 GLN A O 1
ATOM 1327 N N . ARG A 1 167 ? 11.079 -7.848 -9.262 1.00 96.31 167 ARG A N 1
ATOM 1328 C CA . ARG A 1 167 ? 10.976 -6.919 -10.391 1.00 96.31 167 ARG A CA 1
ATOM 1329 C C . ARG A 1 167 ? 9.647 -7.122 -11.129 1.00 96.31 167 ARG A C 1
ATOM 1331 O O . ARG A 1 167 ? 8.932 -6.153 -11.352 1.00 96.31 167 ARG A O 1
ATOM 1338 N N . CYS A 1 168 ? 9.261 -8.370 -11.414 1.00 96.81 168 CYS A N 1
ATOM 1339 C CA . CYS A 1 168 ? 7.981 -8.710 -12.047 1.00 96.81 168 CYS A CA 1
ATOM 1340 C C . CYS A 1 168 ? 6.766 -8.257 -11.225 1.00 96.81 168 CYS A C 1
ATOM 1342 O O . CYS A 1 168 ? 5.850 -7.665 -11.790 1.00 96.81 168 CYS A O 1
ATOM 1344 N N . LEU A 1 169 ? 6.762 -8.479 -9.906 1.00 97.81 169 LEU A N 1
ATOM 1345 C CA . LEU A 1 169 ? 5.674 -7.998 -9.045 1.00 97.81 169 LEU A CA 1
ATOM 1346 C C . LEU A 1 169 ? 5.576 -6.465 -9.054 1.00 97.81 169 LEU A C 1
ATOM 1348 O O . LEU A 1 169 ? 4.475 -5.921 -9.107 1.00 97.81 169 LEU A O 1
ATOM 1352 N N . SER A 1 170 ? 6.712 -5.758 -9.029 1.00 98.00 170 SER A N 1
ATOM 1353 C CA . SER A 1 170 ? 6.718 -4.293 -9.123 1.00 98.00 170 SER A CA 1
ATOM 1354 C C . SER A 1 170 ? 6.171 -3.808 -10.471 1.00 98.00 170 SER A C 1
ATOM 1356 O O . SER A 1 170 ? 5.336 -2.905 -10.509 1.00 98.00 170 SER A O 1
ATOM 1358 N N . LEU A 1 171 ? 6.565 -4.455 -11.575 1.00 97.94 171 LEU A N 1
ATOM 1359 C CA . LEU A 1 171 ? 6.027 -4.167 -12.909 1.00 97.94 171 LEU A CA 1
ATOM 1360 C C . LEU A 1 171 ? 4.519 -4.378 -12.987 1.00 97.94 171 LEU A C 1
ATOM 1362 O O . LEU A 1 171 ? 3.830 -3.564 -13.594 1.00 97.94 171 LEU A O 1
ATOM 1366 N N . GLU A 1 172 ? 3.997 -5.438 -12.371 1.00 98.06 172 GLU A N 1
ATOM 1367 C CA . GLU A 1 172 ? 2.558 -5.690 -12.336 1.00 98.06 172 GLU A CA 1
ATOM 1368 C C . GLU A 1 172 ? 1.809 -4.534 -11.658 1.00 98.06 172 GLU A C 1
ATOM 1370 O O . GLU A 1 172 ? 0.797 -4.057 -12.180 1.00 98.06 172 GLU A O 1
ATOM 1375 N N . VAL A 1 173 ? 2.327 -4.039 -10.528 1.00 98.38 173 VAL A N 1
ATOM 1376 C CA . VAL A 1 173 ? 1.755 -2.877 -9.834 1.00 98.38 173 VAL A CA 1
ATOM 1377 C C . VAL A 1 173 ? 1.868 -1.620 -10.696 1.00 98.38 173 VAL A C 1
ATOM 1379 O O . VAL A 1 173 ? 0.865 -0.941 -10.905 1.00 98.38 173 VAL A O 1
ATOM 1382 N N . LEU A 1 174 ?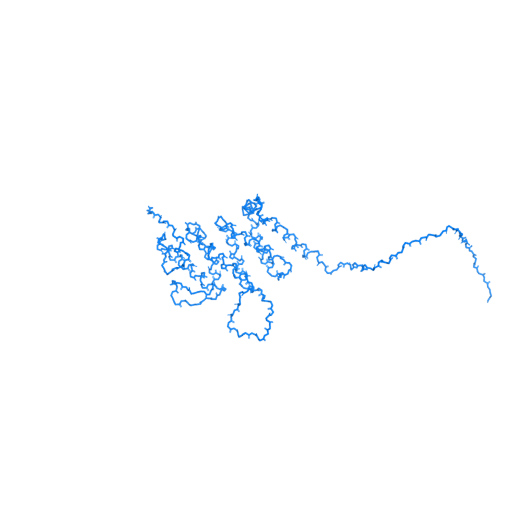 3.044 -1.322 -11.253 1.00 98.12 174 LEU A N 1
ATOM 1383 C CA . LEU A 1 174 ? 3.246 -0.145 -12.106 1.00 98.12 174 LEU A CA 1
ATOM 13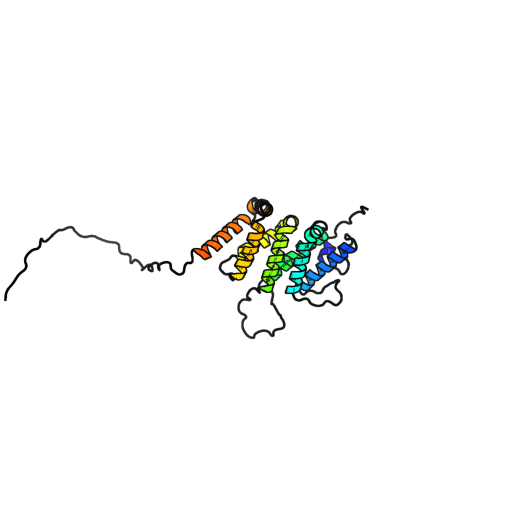84 C C . LEU A 1 174 ? 2.346 -0.168 -13.345 1.00 98.12 174 LEU A C 1
ATOM 1386 O O . LEU A 1 174 ? 1.774 0.862 -13.697 1.00 98.12 174 LEU A O 1
ATOM 1390 N N . HIS A 1 175 ? 2.158 -1.331 -13.969 1.00 97.44 175 HIS A N 1
ATOM 1391 C CA . HIS A 1 175 ? 1.218 -1.505 -15.072 1.00 97.44 175 HIS A CA 1
ATOM 1392 C C . HIS A 1 175 ? -0.219 -1.210 -14.624 1.00 97.44 175 HIS A C 1
ATOM 1394 O O . HIS A 1 175 ? -0.891 -0.383 -15.240 1.00 97.44 175 HIS A O 1
ATOM 1400 N N . LYS A 1 176 ? -0.669 -1.808 -13.509 1.00 96.31 176 LYS A N 1
ATOM 1401 C CA . LYS A 1 176 ? -2.000 -1.557 -12.926 1.00 96.31 176 LYS A CA 1
ATOM 1402 C C . LYS A 1 176 ? -2.241 -0.081 -12.605 1.00 96.31 176 LYS A C 1
ATOM 1404 O O . LYS A 1 176 ? -3.369 0.375 -12.731 1.00 96.31 176 LYS A O 1
ATOM 1409 N N . LEU A 1 177 ? -1.216 0.666 -12.201 1.00 97.06 177 LEU A N 1
ATOM 1410 C CA . LEU A 1 177 ? -1.322 2.109 -11.968 1.00 97.06 177 LEU A CA 1
ATOM 1411 C C . LEU A 1 177 ? -1.338 2.902 -13.283 1.00 97.06 177 LEU A C 1
ATOM 1413 O O . LEU A 1 177 ? -2.116 3.843 -13.425 1.00 97.06 177 LEU A O 1
ATOM 1417 N N . SER A 1 178 ? -0.521 2.499 -14.258 1.00 95.69 178 SER A N 1
ATOM 1418 C CA . SER A 1 178 ? -0.331 3.224 -15.522 1.00 95.69 178 SER A CA 1
ATOM 1419 C C . SER A 1 178 ? -1.525 3.150 -16.467 1.00 95.69 178 SER A C 1
ATOM 1421 O O . SER A 1 178 ? -1.716 4.056 -17.274 1.00 95.69 178 SER A O 1
ATOM 1423 N N . VAL A 1 179 ? -2.364 2.117 -16.350 1.00 96.38 179 VAL A N 1
ATOM 1424 C CA . VAL A 1 179 ? -3.622 2.030 -17.113 1.00 96.38 179 VAL A CA 1
ATOM 1425 C C . VAL A 1 179 ? -4.677 3.054 -16.661 1.00 96.38 179 VAL A C 1
ATOM 1427 O O . VAL A 1 179 ? -5.675 3.243 -17.352 1.00 96.38 179 VAL A O 1
ATOM 1430 N N . HIS A 1 180 ? -4.474 3.741 -15.529 1.00 95.44 180 HIS A N 1
ATOM 1431 C CA . HIS A 1 180 ? -5.361 4.799 -15.042 1.00 95.44 180 HIS A CA 1
ATOM 1432 C C . HIS A 1 180 ? -4.802 6.189 -15.363 1.00 95.44 180 HIS A C 1
ATOM 1434 O O . HIS A 1 180 ? -3.961 6.720 -14.636 1.00 95.44 180 HIS A O 1
ATOM 1440 N N . SER A 1 181 ? -5.324 6.820 -16.419 1.00 96.06 181 SER A N 1
ATOM 1441 C CA . SER A 1 181 ? -4.874 8.142 -16.885 1.00 96.06 181 SER A CA 1
ATOM 1442 C C . SER A 1 181 ? -4.932 9.229 -15.805 1.00 96.06 181 SER A C 1
ATOM 1444 O O . SER A 1 181 ? -4.015 10.043 -15.709 1.00 96.06 181 SER A O 1
ATOM 1446 N N . GLU A 1 182 ? -5.968 9.227 -14.959 1.00 96.50 182 GLU A N 1
ATOM 1447 C CA . GLU A 1 182 ? -6.114 10.216 -13.881 1.00 96.50 182 GLU A CA 1
ATOM 1448 C C . GLU A 1 182 ? -5.041 10.075 -12.793 1.00 96.50 182 GLU A C 1
ATOM 1450 O O . GLU A 1 182 ? -4.574 11.085 -12.266 1.00 96.50 182 GLU A O 1
ATOM 1455 N N . LEU A 1 183 ? -4.583 8.853 -12.488 1.00 96.50 183 LEU A N 1
ATOM 1456 C CA . LEU A 1 183 ? -3.472 8.652 -11.550 1.00 96.50 183 LEU A CA 1
ATOM 1457 C C . LEU A 1 183 ? -2.164 9.169 -12.143 1.00 96.50 183 LEU A C 1
ATOM 1459 O O . LEU A 1 183 ? -1.458 9.923 -11.482 1.00 96.50 183 LEU A O 1
ATOM 1463 N N . ILE A 1 184 ? -1.878 8.845 -13.408 1.00 96.94 184 ILE A N 1
ATOM 1464 C CA . ILE A 1 184 ? -0.676 9.339 -14.096 1.00 96.94 184 ILE A CA 1
ATOM 1465 C C . ILE A 1 184 ? -0.649 10.868 -14.138 1.00 96.94 184 ILE A C 1
ATOM 1467 O O . ILE A 1 184 ? 0.361 11.482 -13.789 1.00 96.94 184 ILE A O 1
ATOM 1471 N N . LYS A 1 185 ? -1.775 11.498 -14.487 1.00 97.12 185 LYS A N 1
ATOM 1472 C CA . LYS A 1 185 ? -1.919 12.956 -14.440 1.00 97.12 185 LYS A CA 1
ATOM 1473 C C . LYS A 1 185 ? -1.666 13.497 -13.031 1.00 97.12 185 LYS A C 1
ATOM 1475 O O . LYS A 1 185 ? -0.930 14.472 -12.881 1.00 97.12 185 LYS A O 1
ATOM 1480 N N . SER A 1 186 ? -2.229 12.847 -12.012 1.00 97.06 186 SER A N 1
ATOM 1481 C CA . SER A 1 186 ? -2.054 13.240 -10.612 1.00 97.06 186 SER A CA 1
ATOM 1482 C C . SER A 1 186 ? -0.594 13.143 -10.161 1.00 97.06 186 SER A C 1
ATOM 1484 O O . SER A 1 186 ? -0.117 14.057 -9.489 1.00 97.06 186 SER A O 1
ATOM 1486 N N . PHE A 1 187 ? 0.142 12.106 -10.575 1.00 96.94 187 PHE A N 1
ATOM 1487 C CA . PHE A 1 187 ? 1.573 11.960 -10.281 1.00 96.94 187 PHE A CA 1
ATOM 1488 C C . PHE A 1 187 ? 2.384 13.091 -10.915 1.00 96.94 187 PHE A C 1
ATOM 1490 O O . PHE A 1 187 ? 3.157 13.757 -10.224 1.00 96.94 187 PHE A O 1
ATOM 1497 N N . CYS A 1 188 ? 2.152 13.370 -12.201 1.00 96.50 188 CYS A N 1
ATOM 1498 C CA . CYS A 1 188 ? 2.835 14.453 -12.902 1.00 96.50 188 CYS A CA 1
ATOM 1499 C C . CYS A 1 188 ? 2.596 15.810 -12.226 1.00 96.50 188 CYS A C 1
ATOM 1501 O O . CYS A 1 188 ? 3.538 16.562 -11.984 1.00 96.50 188 CYS A O 1
ATOM 1503 N N . GLN A 1 189 ? 1.343 16.125 -11.894 1.00 96.44 189 GLN A N 1
ATOM 1504 C CA . GLN A 1 189 ? 0.979 17.406 -11.279 1.00 96.44 189 GLN A CA 1
ATOM 1505 C C . GLN A 1 189 ? 1.504 17.538 -9.844 1.00 96.44 189 GLN A C 1
ATOM 1507 O O . GLN A 1 189 ? 1.949 18.614 -9.438 1.00 96.44 189 GLN A O 1
ATOM 1512 N N . SER A 1 190 ? 1.470 16.451 -9.074 1.00 96.06 190 SER A N 1
ATOM 1513 C CA . SER A 1 190 ? 1.832 16.474 -7.656 1.00 96.06 190 SER A CA 1
ATOM 1514 C C . SER A 1 190 ? 3.330 16.374 -7.395 1.00 96.06 190 SER A C 1
ATOM 1516 O O . SER A 1 190 ? 3.751 16.838 -6.333 1.00 96.06 190 SER A O 1
ATOM 1518 N N . TYR A 1 191 ? 4.112 15.811 -8.324 1.00 96.69 191 TYR A N 1
ATOM 1519 C CA . TYR A 1 191 ? 5.549 15.564 -8.154 1.00 96.69 191 TYR A CA 1
ATOM 1520 C C . TYR A 1 191 ? 6.374 16.213 -9.280 1.00 96.69 191 TYR A C 1
ATOM 1522 O O . TYR A 1 191 ? 7.109 17.179 -9.054 1.00 96.69 191 TYR A O 1
ATOM 1530 N N . ASP A 1 192 ? 6.203 15.769 -10.529 1.00 96.31 192 ASP A N 1
ATOM 1531 C CA . ASP A 1 192 ? 7.072 16.173 -11.642 1.00 96.31 192 ASP A CA 1
ATOM 1532 C C . ASP A 1 192 ? 6.982 17.662 -12.007 1.00 96.31 192 ASP A C 1
ATOM 1534 O O . ASP A 1 192 ? 7.991 18.270 -12.375 1.00 96.31 192 ASP A O 1
ATOM 1538 N N . MET A 1 193 ? 5.810 18.278 -11.867 1.00 96.19 193 MET A N 1
ATOM 1539 C CA . MET A 1 193 ? 5.606 19.703 -12.153 1.00 96.19 193 MET A CA 1
ATOM 1540 C C . MET A 1 193 ? 6.057 20.623 -11.010 1.00 96.19 193 MET A C 1
ATOM 1542 O O . MET A 1 193 ? 6.179 21.830 -11.218 1.00 96.19 193 MET A O 1
ATOM 1546 N N . LYS A 1 194 ? 6.345 20.087 -9.815 1.00 93.12 194 LYS A N 1
ATOM 1547 C CA . LYS A 1 194 ? 6.802 20.900 -8.681 1.00 93.12 194 LYS A CA 1
ATOM 1548 C C . LYS A 1 194 ? 8.313 21.149 -8.744 1.00 93.12 194 LYS A C 1
ATOM 1550 O O . LYS A 1 194 ? 9.084 20.208 -8.977 1.00 93.12 194 LYS A O 1
ATOM 1555 N N . PRO A 1 195 ? 8.782 22.390 -8.524 1.00 89.31 195 PRO A N 1
ATOM 1556 C CA . PRO A 1 195 ? 10.212 22.659 -8.413 1.00 89.31 195 PRO A CA 1
ATOM 1557 C C . PRO A 1 195 ? 10.784 21.913 -7.198 1.00 89.31 195 PRO A C 1
ATOM 1559 O O . PRO A 1 195 ? 10.133 21.824 -6.162 1.00 89.31 195 PRO A O 1
ATOM 1562 N N . HIS A 1 196 ? 11.987 21.350 -7.338 1.00 89.88 196 HIS A N 1
ATOM 1563 C CA . HIS A 1 196 ? 12.710 20.620 -6.279 1.00 89.88 196 HIS A CA 1
ATOM 1564 C C . HIS A 1 196 ? 12.029 19.360 -5.700 1.00 89.88 196 HIS A C 1
ATOM 1566 O O . HIS A 1 196 ? 12.500 18.834 -4.698 1.00 89.88 196 HIS A O 1
ATOM 1572 N N . SER A 1 197 ? 10.969 18.844 -6.327 1.00 91.38 197 SER A N 1
ATOM 1573 C CA . SER A 1 197 ? 10.363 17.551 -5.970 1.00 91.38 197 SER A CA 1
ATOM 1574 C C . SER A 1 197 ? 10.918 16.408 -6.829 1.00 91.38 197 SER A C 1
ATOM 1576 O O . SER A 1 197 ? 11.437 16.642 -7.933 1.00 91.38 197 SER A O 1
ATOM 1578 N N . THR A 1 198 ? 10.799 15.178 -6.320 1.00 92.06 198 THR A N 1
ATOM 1579 C CA . THR A 1 198 ? 11.088 13.937 -7.046 1.00 92.06 198 THR A CA 1
ATOM 1580 C C . THR A 1 198 ? 10.302 13.885 -8.351 1.00 92.06 198 THR A C 1
ATOM 1582 O O . THR A 1 198 ? 9.171 14.359 -8.447 1.00 92.06 198 THR A O 1
ATOM 1585 N N . LYS A 1 199 ? 10.901 13.313 -9.392 1.00 96.50 199 LYS A N 1
ATOM 1586 C CA . LYS A 1 199 ? 10.298 13.275 -10.728 1.00 96.50 199 LYS A CA 1
ATOM 1587 C C . LYS A 1 199 ? 9.766 11.881 -11.001 1.00 96.50 199 LYS A C 1
ATOM 1589 O O . LYS A 1 199 ? 10.293 11.138 -11.821 1.00 96.50 199 LYS A O 1
ATOM 1594 N N . ILE A 1 200 ? 8.746 11.530 -10.225 1.00 96.81 200 ILE A N 1
ATOM 1595 C CA . ILE A 1 200 ? 8.211 10.176 -10.118 1.00 96.81 200 ILE A CA 1
ATOM 1596 C C . ILE A 1 200 ? 7.796 9.616 -11.477 1.00 96.81 200 ILE A C 1
ATOM 1598 O O . ILE A 1 200 ? 8.167 8.491 -11.806 1.00 96.81 200 ILE A O 1
ATOM 1602 N N . PHE A 1 201 ? 7.058 10.379 -12.287 1.00 96.62 201 PHE A N 1
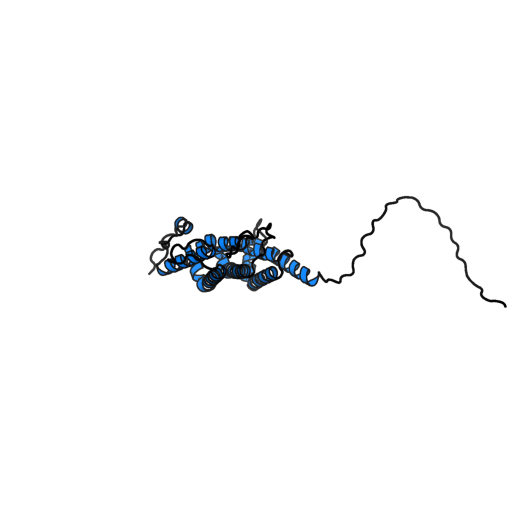ATOM 1603 C CA . PHE A 1 201 ? 6.624 9.898 -13.596 1.00 96.62 201 PHE A CA 1
ATOM 1604 C C . PHE A 1 201 ? 7.818 9.643 -14.519 1.00 96.62 201 PHE A C 1
ATOM 1606 O O . PHE A 1 201 ? 7.903 8.583 -15.144 1.00 96.62 201 PHE A O 1
ATOM 1613 N N . ARG A 1 202 ? 8.779 10.576 -14.559 1.00 97.00 202 ARG A N 1
ATOM 1614 C CA . ARG A 1 202 ? 10.019 10.387 -15.320 1.00 97.00 202 ARG A CA 1
ATOM 1615 C C . ARG A 1 202 ? 10.787 9.149 -14.856 1.00 97.00 202 ARG A C 1
ATOM 1617 O O . ARG A 1 202 ? 11.259 8.380 -15.692 1.00 97.00 202 ARG A O 1
ATOM 1624 N N . ASP A 1 203 ? 10.914 8.956 -13.551 1.00 97.62 203 ASP A N 1
ATOM 1625 C CA . ASP A 1 203 ? 11.686 7.856 -12.976 1.00 97.62 203 ASP A CA 1
ATOM 1626 C C . ASP A 1 203 ? 11.016 6.498 -13.261 1.00 97.62 203 ASP A C 1
ATOM 1628 O O . ASP A 1 203 ? 11.711 5.538 -13.596 1.00 97.62 203 ASP A O 1
ATOM 1632 N N . ILE A 1 204 ? 9.677 6.431 -13.265 1.00 97.50 204 ILE A N 1
ATOM 1633 C CA . ILE A 1 204 ? 8.915 5.257 -13.730 1.00 97.50 204 ILE A CA 1
ATOM 1634 C C . ILE A 1 204 ? 9.223 4.955 -15.202 1.00 97.50 204 ILE A C 1
ATOM 1636 O O . ILE A 1 204 ? 9.581 3.822 -15.526 1.00 97.50 204 ILE A O 1
ATOM 1640 N N . VAL A 1 205 ? 9.124 5.946 -16.096 1.00 97.25 205 VAL A N 1
ATOM 1641 C CA . VAL A 1 205 ? 9.388 5.755 -17.537 1.00 97.25 205 VAL A CA 1
ATOM 1642 C C . VAL A 1 205 ? 10.824 5.279 -17.775 1.00 97.25 205 VAL A C 1
ATOM 1644 O O . VAL A 1 205 ? 11.044 4.317 -18.515 1.00 97.25 205 VAL A O 1
ATOM 1647 N N . ASN A 1 206 ? 11.797 5.904 -17.110 1.00 97.62 206 ASN A N 1
ATOM 1648 C CA . ASN A 1 206 ? 13.206 5.535 -17.219 1.00 97.62 206 ASN A CA 1
ATOM 1649 C C . ASN A 1 206 ? 13.465 4.111 -16.719 1.00 97.62 206 ASN A C 1
ATOM 1651 O O . ASN A 1 206 ? 14.150 3.341 -17.393 1.00 97.62 206 ASN A O 1
ATOM 1655 N N . ALA A 1 207 ? 12.906 3.737 -15.566 1.00 96.75 207 ALA A N 1
ATOM 1656 C CA . ALA A 1 207 ? 13.096 2.408 -15.000 1.00 96.75 207 ALA A CA 1
ATOM 1657 C C . ALA A 1 207 ? 12.428 1.311 -15.841 1.00 96.75 207 ALA A C 1
ATOM 1659 O O . ALA A 1 207 ? 13.009 0.239 -16.014 1.00 96.75 207 ALA A O 1
ATOM 1660 N N . LEU A 1 208 ? 11.258 1.583 -16.430 1.00 96.06 208 LEU A N 1
ATOM 1661 C CA . LEU A 1 208 ? 10.626 0.682 -17.400 1.00 96.06 208 LEU A CA 1
ATOM 1662 C C . LEU A 1 208 ? 11.495 0.509 -18.653 1.00 96.06 208 LEU A C 1
ATOM 1664 O O . LEU A 1 208 ? 11.729 -0.622 -19.082 1.00 96.06 208 LEU A O 1
ATOM 1668 N N . GLY A 1 209 ? 12.022 1.606 -19.204 1.00 95.38 209 GLY A N 1
ATOM 1669 C CA . GLY A 1 209 ? 12.939 1.569 -20.346 1.00 95.38 209 GLY A CA 1
ATOM 1670 C C . GLY A 1 209 ? 14.199 0.751 -20.052 1.00 95.38 209 GLY A C 1
ATOM 1671 O O . GLY A 1 209 ? 14.537 -0.157 -20.811 1.00 95.38 209 GLY A O 1
ATOM 1672 N N . ALA A 1 210 ? 14.843 1.005 -18.911 1.00 95.19 210 ALA A N 1
ATOM 1673 C CA . ALA A 1 210 ? 16.016 0.259 -18.460 1.00 95.19 210 ALA A CA 1
ATOM 1674 C C . ALA A 1 210 ? 15.705 -1.230 -18.229 1.00 95.19 210 ALA A C 1
ATOM 1676 O O . ALA A 1 210 ? 16.496 -2.097 -18.612 1.00 95.19 210 ALA A O 1
ATOM 1677 N N . PHE A 1 211 ? 14.541 -1.552 -17.653 1.00 94.75 211 PHE A N 1
ATOM 1678 C CA . PHE A 1 211 ? 14.103 -2.936 -17.484 1.00 94.75 211 PHE A CA 1
ATOM 1679 C C . PHE A 1 211 ? 13.987 -3.637 -18.841 1.00 94.75 211 PHE A C 1
ATOM 1681 O O . PHE A 1 211 ? 14.609 -4.683 -19.025 1.00 94.75 211 PHE A O 1
ATOM 1688 N N . ILE A 1 212 ? 13.268 -3.051 -19.804 1.00 93.50 212 ILE A N 1
ATOM 1689 C CA . ILE A 1 212 ? 13.088 -3.614 -21.153 1.00 93.50 212 ILE A CA 1
ATOM 1690 C C . ILE A 1 212 ? 14.447 -3.810 -21.835 1.00 93.50 212 ILE A C 1
ATOM 1692 O O . ILE A 1 212 ? 14.756 -4.916 -22.277 1.00 93.50 212 ILE A O 1
ATOM 1696 N N . GLN A 1 213 ? 15.304 -2.788 -21.850 1.00 92.94 213 GLN A N 1
ATOM 1697 C CA . GLN A 1 213 ? 16.651 -2.895 -22.422 1.00 92.94 213 GLN A CA 1
ATOM 1698 C C . GLN A 1 213 ? 17.452 -4.038 -21.786 1.00 92.94 213 GLN A C 1
ATOM 1700 O O . GLN A 1 213 ? 18.059 -4.832 -22.501 1.00 92.94 213 GLN A O 1
ATOM 1705 N N . SER A 1 214 ? 17.386 -4.195 -20.460 1.00 90.75 214 SER A N 1
ATOM 1706 C CA . SER A 1 214 ? 18.082 -5.282 -19.760 1.00 90.75 214 SER A CA 1
ATOM 1707 C C . SER A 1 214 ? 17.610 -6.684 -20.165 1.00 90.75 214 SER A C 1
ATOM 1709 O O . SER A 1 214 ? 18.392 -7.625 -20.060 1.00 90.75 214 SER A O 1
ATOM 1711 N N . GLN A 1 215 ? 16.356 -6.835 -20.612 1.00 88.50 215 GLN A N 1
ATOM 1712 C CA . GLN A 1 215 ? 15.808 -8.124 -21.051 1.00 88.50 215 GLN A CA 1
ATOM 1713 C C . GLN A 1 215 ? 16.153 -8.447 -22.510 1.00 88.50 215 GLN A C 1
ATOM 1715 O O . GLN A 1 215 ? 16.377 -9.608 -22.833 1.00 88.50 215 GLN A O 1
ATOM 1720 N N . PHE A 1 216 ? 16.203 -7.439 -23.387 1.00 84.56 216 PHE A N 1
ATOM 1721 C CA . PHE A 1 216 ? 16.348 -7.653 -24.835 1.00 84.56 216 PHE A CA 1
ATOM 1722 C C . PHE A 1 216 ? 17.758 -7.384 -25.376 1.00 84.56 216 PHE A C 1
ATOM 1724 O O . PHE A 1 216 ? 18.140 -7.960 -26.391 1.00 84.56 216 PHE A O 1
ATOM 1731 N N . MET A 1 217 ? 18.550 -6.530 -24.721 1.00 77.44 217 MET A N 1
ATOM 1732 C CA . MET A 1 217 ? 19.885 -6.141 -25.203 1.00 77.44 217 MET A CA 1
ATOM 1733 C C . MET A 1 217 ? 21.013 -6.973 -24.578 1.00 77.44 217 MET A C 1
ATOM 1735 O O . MET A 1 217 ? 22.093 -7.061 -25.156 1.00 77.44 217 MET A O 1
ATOM 1739 N N . ASN A 1 218 ? 20.755 -7.666 -23.464 1.00 62.19 218 ASN A N 1
ATOM 1740 C CA . ASN A 1 218 ? 21.654 -8.687 -22.919 1.00 62.19 218 ASN A CA 1
ATOM 1741 C C . ASN A 1 218 ? 21.400 -10.041 -23.600 1.00 62.19 218 ASN A C 1
ATOM 1743 O O . ASN A 1 218 ? 20.934 -10.993 -22.977 1.00 62.19 218 ASN A O 1
ATOM 1747 N N . THR A 1 219 ? 21.695 -10.135 -24.896 1.00 55.25 219 THR A N 1
ATOM 1748 C CA . THR A 1 219 ? 21.774 -11.436 -25.575 1.00 55.25 219 THR A CA 1
ATOM 1749 C C . THR A 1 219 ? 23.116 -12.098 -25.225 1.00 55.25 219 THR A C 1
ATOM 1751 O O . THR A 1 219 ? 24.161 -11.504 -25.509 1.00 55.25 219 THR A O 1
ATOM 1754 N N . PRO A 1 220 ? 23.149 -13.325 -24.663 1.00 51.53 220 PRO A N 1
ATOM 1755 C CA . PRO A 1 220 ? 24.378 -14.105 -24.555 1.00 51.53 220 PRO A CA 1
ATOM 1756 C C . PRO A 1 220 ? 24.746 -14.621 -25.955 1.00 51.53 220 PRO A C 1
ATOM 1758 O O . PRO A 1 220 ? 24.401 -15.735 -26.334 1.00 51.53 220 PRO A O 1
ATOM 1761 N N . GLY A 1 221 ? 25.369 -13.765 -26.766 1.00 53.34 221 GLY A N 1
ATOM 1762 C CA . GLY A 1 221 ? 25.709 -14.092 -28.155 1.00 53.34 221 GLY A CA 1
ATOM 1763 C C . GLY A 1 221 ? 26.248 -12.950 -29.020 1.00 53.34 221 GLY A C 1
ATOM 1764 O O . GLY A 1 221 ? 26.510 -13.173 -30.198 1.00 53.34 221 GLY A O 1
ATOM 1765 N N . GLY A 1 222 ? 26.437 -11.738 -28.484 1.00 49.88 222 GLY A N 1
ATOM 1766 C CA . GLY A 1 222 ? 27.176 -10.697 -29.205 1.00 49.88 222 GLY A CA 1
ATOM 1767 C C . GLY A 1 222 ? 28.644 -11.113 -29.386 1.00 49.88 222 GLY A C 1
ATOM 1768 O O . GLY A 1 222 ? 29.228 -11.620 -28.424 1.00 49.88 222 GLY A O 1
ATOM 1769 N N . PRO A 1 223 ? 29.253 -10.944 -30.577 1.00 43.53 223 PRO A N 1
ATOM 1770 C CA . PRO A 1 223 ? 30.640 -11.334 -30.796 1.00 43.53 223 PRO A CA 1
ATOM 1771 C C . PRO A 1 223 ? 31.524 -10.609 -29.783 1.00 43.53 223 PRO A C 1
ATOM 1773 O O . PRO A 1 223 ? 31.424 -9.392 -29.622 1.00 43.53 223 PRO A O 1
ATOM 1776 N N . ALA A 1 224 ? 32.361 -11.372 -29.079 1.00 43.25 224 ALA A N 1
ATOM 1777 C CA . ALA A 1 224 ? 33.360 -10.827 -28.177 1.00 43.25 224 ALA A CA 1
ATOM 1778 C C . ALA A 1 224 ? 34.153 -9.745 -28.921 1.00 43.25 224 ALA A C 1
ATOM 1780 O O . ALA A 1 224 ? 34.825 -10.031 -29.913 1.00 43.25 224 ALA A O 1
ATOM 1781 N N . ALA A 1 225 ? 34.052 -8.499 -28.458 1.00 47.00 225 ALA A N 1
ATOM 1782 C CA . ALA A 1 225 ? 34.964 -7.453 -28.884 1.00 47.00 225 ALA A CA 1
ATOM 1783 C C . ALA A 1 225 ? 36.394 -7.957 -28.608 1.00 47.00 225 ALA A C 1
ATOM 1785 O O . ALA A 1 225 ? 36.658 -8.397 -27.482 1.00 47.00 225 ALA A O 1
ATOM 1786 N N . PRO A 1 226 ? 37.311 -7.951 -29.594 1.00 41.62 226 PRO A N 1
ATOM 1787 C CA . PRO A 1 226 ? 38.684 -8.334 -29.329 1.00 41.62 226 PRO A CA 1
ATOM 1788 C C . PRO A 1 226 ? 39.239 -7.376 -28.278 1.00 41.62 226 PRO A C 1
ATOM 1790 O O . PRO A 1 226 ? 39.154 -6.155 -28.428 1.00 41.62 226 PRO A O 1
ATOM 1793 N N . GLY A 1 227 ? 39.756 -7.948 -27.190 1.00 38.16 227 GLY A N 1
ATOM 1794 C CA . GLY A 1 227 ? 40.374 -7.207 -26.104 1.00 38.16 227 GLY A CA 1
ATOM 1795 C C . GLY A 1 227 ? 41.390 -6.207 -26.647 1.00 38.16 227 GLY A C 1
ATOM 1796 O O . GLY A 1 227 ? 42.256 -6.561 -27.446 1.00 38.16 227 GLY A O 1
ATOM 1797 N N . GLY A 1 228 ? 41.258 -4.955 -26.209 1.00 36.44 228 GLY A N 1
ATOM 1798 C CA . GLY A 1 228 ? 42.201 -3.886 -26.498 1.00 36.44 228 GLY A CA 1
ATOM 1799 C C . GLY A 1 228 ? 43.596 -4.265 -26.012 1.00 36.44 228 GLY A C 1
ATOM 1800 O O . GLY A 1 228 ? 43.917 -4.137 -24.830 1.00 36.44 228 GLY A O 1
ATOM 1801 N N . GLY A 1 229 ? 44.418 -4.748 -26.940 1.00 32.84 229 GLY A N 1
ATOM 1802 C CA . GLY A 1 229 ? 45.857 -4.856 -26.777 1.00 32.84 229 GLY A CA 1
ATOM 1803 C C . GLY A 1 229 ? 46.453 -3.456 -26.682 1.00 32.84 229 GLY A C 1
ATOM 1804 O O . GLY A 1 229 ? 46.189 -2.597 -27.520 1.00 32.84 229 GLY A O 1
ATOM 1805 N N . LYS A 1 230 ? 47.228 -3.234 -25.621 1.00 32.38 230 LYS A N 1
ATOM 1806 C CA . LYS A 1 230 ? 47.979 -2.009 -25.345 1.00 32.38 230 LYS A CA 1
ATOM 1807 C C . LYS A 1 230 ? 48.790 -1.558 -26.565 1.00 32.38 230 LYS A C 1
ATOM 1809 O O . LYS A 1 230 ? 49.552 -2.337 -27.128 1.00 32.38 230 LYS A O 1
ATOM 1814 N N . ILE A 1 231 ? 48.664 -0.278 -26.893 1.00 38.12 231 ILE A N 1
ATOM 1815 C CA . ILE A 1 231 ? 49.530 0.461 -27.815 1.00 38.12 231 ILE A CA 1
ATOM 1816 C C . ILE A 1 231 ? 50.867 0.716 -27.096 1.00 38.12 231 ILE A C 1
ATOM 1818 O O . ILE A 1 231 ? 50.831 1.224 -25.972 1.00 38.12 231 ILE A O 1
ATOM 1822 N N . PRO A 1 232 ? 52.036 0.414 -27.686 1.00 35.53 232 PRO A N 1
ATOM 1823 C CA . PRO A 1 232 ? 53.285 1.036 -27.281 1.00 35.53 232 PRO A CA 1
ATOM 1824 C C . PRO A 1 232 ? 53.509 2.317 -28.092 1.00 35.53 232 PRO A C 1
ATOM 1826 O O . PRO A 1 232 ? 53.458 2.309 -29.321 1.00 35.53 232 PRO A O 1
ATOM 1829 N N . ASP A 1 233 ? 53.768 3.405 -27.370 1.00 36.94 233 ASP A N 1
ATOM 1830 C CA . ASP A 1 233 ? 54.331 4.658 -27.872 1.00 36.94 233 ASP A CA 1
ATOM 1831 C C . ASP A 1 233 ? 55.584 4.421 -28.722 1.00 36.94 233 ASP A C 1
ATOM 1833 O O . ASP A 1 233 ? 56.443 3.623 -28.348 1.00 36.94 233 ASP A O 1
ATOM 1837 N N . THR A 1 234 ? 55.738 5.165 -29.821 1.00 33.66 234 THR A N 1
ATOM 1838 C CA . THR A 1 234 ? 57.052 5.634 -30.308 1.00 33.66 234 THR A CA 1
ATOM 1839 C C . THR A 1 234 ? 56.885 6.697 -31.400 1.00 33.66 234 THR A C 1
ATOM 1841 O O . THR A 1 234 ? 56.480 6.424 -32.527 1.00 33.66 234 THR A O 1
ATOM 1844 N N . GLN A 1 235 ? 57.229 7.939 -31.054 1.00 33.47 235 GLN A N 1
ATOM 1845 C CA . GLN A 1 235 ? 57.562 9.005 -31.999 1.00 33.47 235 GLN A CA 1
ATOM 1846 C C . GLN A 1 235 ? 58.934 8.737 -32.637 1.00 33.47 235 GLN A C 1
ATOM 1848 O O . GLN A 1 235 ? 59.888 8.437 -31.923 1.00 33.47 235 GLN A O 1
ATOM 1853 N N . GLY A 1 236 ? 59.062 9.003 -33.943 1.00 31.30 236 GLY A N 1
ATOM 1854 C CA . GLY A 1 236 ? 60.295 9.572 -34.501 1.00 31.30 236 GLY A CA 1
ATOM 1855 C C . GLY A 1 236 ? 60.901 8.890 -35.733 1.00 31.30 236 GLY A C 1
ATOM 1856 O O . GLY A 1 236 ? 61.526 7.846 -35.625 1.00 31.30 236 GLY A O 1
ATOM 1857 N N . THR A 1 237 ? 60.865 9.633 -36.847 1.00 32.12 237 THR A N 1
ATOM 1858 C CA . THR A 1 237 ? 61.713 9.593 -38.068 1.00 32.12 237 THR A CA 1
ATOM 1859 C C . THR A 1 237 ? 61.352 8.632 -39.226 1.00 32.12 237 THR A C 1
ATOM 1861 O O . THR A 1 237 ? 61.196 7.436 -39.006 1.00 32.12 237 THR A O 1
ATOM 1864 N N . PRO A 1 238 ? 61.242 9.138 -40.482 1.00 40.38 238 PRO A N 1
ATOM 1865 C CA . PRO A 1 238 ? 60.964 8.331 -41.675 1.00 40.38 238 PRO A CA 1
ATOM 1866 C C . PRO A 1 238 ? 62.244 8.023 -42.477 1.00 40.38 238 PRO A C 1
ATOM 1868 O O . PRO A 1 238 ? 63.213 8.783 -42.393 1.00 40.38 238 PRO A O 1
ATOM 1871 N N . PRO A 1 239 ? 62.225 7.002 -43.356 1.00 35.28 239 PRO A N 1
ATOM 1872 C CA . PRO A 1 239 ? 63.028 7.130 -44.571 1.00 35.28 239 PRO A CA 1
ATOM 1873 C C . PRO A 1 239 ? 62.358 6.661 -45.879 1.00 35.28 239 PRO A C 1
ATOM 1875 O O . PRO A 1 239 ? 61.732 5.612 -45.962 1.00 35.28 239 PRO A O 1
ATOM 1878 N N . ALA A 1 240 ? 62.603 7.496 -46.894 1.00 33.75 240 ALA A N 1
ATOM 1879 C CA . ALA A 1 240 ? 63.026 7.218 -48.271 1.00 33.75 240 ALA A CA 1
ATOM 1880 C C . ALA A 1 240 ? 62.175 6.354 -49.232 1.00 33.75 240 ALA A C 1
ATOM 1882 O O . ALA A 1 240 ? 62.091 5.134 -49.155 1.00 33.75 240 ALA A O 1
ATOM 1883 N N . ILE A 1 241 ? 61.702 7.060 -50.265 1.00 40.25 241 ILE A N 1
ATOM 1884 C CA . ILE A 1 241 ? 61.476 6.631 -51.655 1.00 40.25 241 ILE A CA 1
ATOM 1885 C C . ILE A 1 241 ? 62.654 5.787 -52.179 1.00 40.25 241 ILE A C 1
ATOM 1887 O O . ILE A 1 241 ? 63.794 6.176 -51.955 1.00 40.25 241 ILE A O 1
ATOM 1891 N N . VAL A 1 242 ? 62.376 4.716 -52.939 1.00 37.34 242 VAL A N 1
ATOM 1892 C CA . VAL A 1 242 ? 62.974 4.361 -54.252 1.00 37.34 242 VAL A CA 1
ATOM 1893 C C . VAL A 1 242 ? 62.315 3.067 -54.760 1.00 37.34 242 VAL A C 1
ATOM 1895 O O . VAL A 1 242 ? 62.073 2.131 -54.003 1.00 37.34 242 VAL A O 1
ATOM 1898 N N . GLY A 1 243 ? 61.953 3.072 -56.045 1.00 32.53 243 GLY A N 1
ATOM 1899 C CA . GLY A 1 243 ? 61.150 2.051 -56.711 1.00 32.53 243 GLY A CA 1
ATOM 1900 C C . GLY A 1 243 ? 61.906 0.828 -57.230 1.00 32.53 243 GLY A C 1
ATOM 1901 O O . GLY A 1 243 ? 63.118 0.699 -57.096 1.00 32.53 243 GLY A O 1
ATOM 1902 N N . GLY A 1 244 ? 61.143 -0.051 -57.881 1.00 33.25 244 GLY A N 1
ATOM 1903 C CA . GLY A 1 244 ? 61.666 -1.201 -58.613 1.00 33.25 244 GLY A CA 1
ATOM 1904 C C . GLY A 1 244 ? 60.654 -2.338 -58.696 1.00 33.25 244 GLY A C 1
ATOM 1905 O O . GLY A 1 244 ? 60.629 -3.208 -57.835 1.00 33.25 244 GLY A O 1
ATOM 1906 N N . MET A 1 245 ? 59.821 -2.340 -59.739 1.00 42.59 245 MET A N 1
ATOM 1907 C CA . MET A 1 245 ? 59.159 -3.567 -60.202 1.00 42.59 245 MET A CA 1
ATOM 1908 C C . MET A 1 245 ? 60.212 -4.547 -60.742 1.00 42.59 245 MET A C 1
ATOM 1910 O O . MET A 1 245 ? 61.210 -4.096 -61.311 1.00 42.59 245 MET A O 1
ATOM 1914 N N . PRO A 1 246 ? 59.928 -5.858 -60.737 1.00 42.66 246 PRO A N 1
ATOM 1915 C CA . PRO A 1 246 ? 60.332 -6.669 -61.875 1.00 42.66 246 PRO A CA 1
ATOM 1916 C C . PRO A 1 246 ? 59.167 -7.445 -62.498 1.00 42.66 246 PRO A C 1
ATOM 1918 O O . PRO A 1 246 ? 58.333 -8.059 -61.834 1.00 42.66 246 PRO A O 1
ATOM 1921 N N . VAL A 1 247 ? 59.170 -7.373 -63.827 1.00 38.69 247 VAL A N 1
ATOM 1922 C CA . VAL A 1 247 ? 58.400 -8.134 -64.811 1.00 38.69 247 VAL A CA 1
ATOM 1923 C C . VAL A 1 247 ? 58.892 -9.587 -64.828 1.00 38.69 247 VAL A C 1
ATOM 1925 O O . VAL A 1 247 ? 60.083 -9.841 -64.661 1.00 38.69 247 VAL A O 1
ATOM 1928 N N . GLY A 1 248 ? 57.965 -10.531 -64.999 1.00 34.19 248 GLY A N 1
ATOM 1929 C CA . GLY A 1 248 ? 58.223 -11.969 -64.922 1.00 34.19 248 GLY A CA 1
ATOM 1930 C C . GLY A 1 248 ? 58.774 -12.630 -66.189 1.00 34.19 248 GLY A C 1
ATOM 1931 O O . GLY A 1 248 ? 59.159 -11.971 -67.149 1.00 34.19 248 GLY A O 1
ATOM 1932 N N . GLY A 1 249 ? 58.710 -13.966 -66.182 1.00 34.62 249 GLY A N 1
ATOM 1933 C CA . GLY A 1 249 ? 58.748 -14.816 -67.375 1.00 34.62 249 GLY A CA 1
ATOM 1934 C C . GLY A 1 249 ? 59.781 -15.946 -67.333 1.00 34.62 249 GLY A C 1
ATOM 1935 O O . GLY A 1 249 ? 60.970 -15.691 -67.196 1.00 34.62 249 GLY A O 1
ATOM 1936 N N . GLY A 1 250 ? 59.316 -17.183 -67.559 1.00 33.66 250 GLY A N 1
ATOM 1937 C CA . GLY A 1 250 ? 60.129 -18.248 -68.163 1.00 33.66 250 GLY A CA 1
ATOM 1938 C C . GLY A 1 250 ? 60.184 -19.568 -67.394 1.00 33.66 250 GLY A C 1
ATOM 1939 O O . GLY A 1 250 ? 60.961 -19.714 -66.460 1.00 33.66 250 GLY A O 1
ATOM 1940 N N . VAL A 1 251 ? 59.397 -20.548 -67.844 1.00 41.22 251 VAL A N 1
ATOM 1941 C CA . VAL A 1 251 ? 59.445 -21.960 -67.434 1.00 41.22 251 VAL A CA 1
ATOM 1942 C C . VAL A 1 251 ? 60.079 -22.831 -68.528 1.00 41.22 251 VAL A C 1
ATOM 1944 O O . VAL A 1 251 ? 59.864 -22.569 -69.711 1.00 41.22 251 VAL A O 1
ATOM 1947 N N . SER A 1 252 ? 60.655 -23.961 -68.086 1.00 40.59 252 SER A N 1
ATOM 1948 C CA . SER A 1 252 ? 60.803 -25.271 -68.776 1.00 40.59 252 SER A CA 1
ATOM 1949 C C . SER A 1 252 ? 62.194 -25.620 -69.393 1.00 40.59 252 SER A C 1
ATOM 1951 O O . SER A 1 252 ? 63.018 -24.728 -69.565 1.00 40.59 252 SER A O 1
ATOM 1953 N N . PRO A 1 253 ? 62.488 -26.913 -69.703 1.00 48.16 253 PRO A N 1
ATOM 1954 C CA . PRO A 1 253 ? 63.109 -27.891 -68.775 1.00 48.16 253 PRO A CA 1
ATOM 1955 C C . PRO A 1 253 ? 64.174 -28.811 -69.455 1.00 48.16 253 PRO A C 1
ATOM 1957 O O . PRO A 1 253 ? 64.379 -28.686 -70.656 1.00 48.16 253 PRO A O 1
ATOM 1960 N N . GLN A 1 254 ? 64.807 -29.756 -68.727 1.00 32.28 254 GLN A N 1
ATOM 1961 C CA . GLN A 1 254 ? 65.326 -31.082 -69.192 1.00 32.28 254 GLN A CA 1
ATOM 1962 C C . GLN A 1 254 ? 66.322 -31.699 -68.180 1.00 32.28 254 GLN A C 1
ATOM 1964 O O . GLN A 1 254 ? 66.940 -30.936 -67.437 1.00 32.28 254 GLN A O 1
ATOM 1969 N N . PRO A 1 255 ? 66.662 -33.001 -68.270 1.00 53.25 255 PRO A N 1
ATOM 1970 C CA . PRO A 1 255 ? 65.868 -34.201 -68.559 1.00 53.25 255 PRO A CA 1
ATOM 1971 C C . PRO A 1 255 ? 65.735 -35.139 -67.338 1.00 53.25 255 PRO A C 1
ATOM 1973 O O . PRO A 1 255 ? 66.494 -34.982 -66.356 1.00 53.25 255 PRO A O 1
#

Sequence (255 aa):
TTEPKEPVNIEELKAGSKTPPTSLRSCAGDAYLLFQDLCQLVNADQPFWLTGMTEMTRTFGLELVESVLTSYSETFIQHPELGFMLKERVCPLVIKLFSPSLKYRQGLPPAPSPAPVEKPFFPIVMRLLRIVAVLIRSYYPLLVTECEIFLSLLVKFLDPEKPIWQRCLSLEVLHKLSVHSELIKSFCQSYDMKPHSTKIFRDIVNALGAFIQSQFMNTPGGPAAPGGGKIPDTQGTPPAIVGGMPVGGGVSPQP